Protein AF-A0A7S3TCC4-F1 (afdb_monomer)

Radius of gyration: 22.95 Å; Cα contacts (8 Å, |Δi|>4): 137; chains: 1; bounding box: 55×35×64 Å

Mean predicted aligned error: 9.22 Å

Sequence (196 aa):
YGISGAYWYAAGASIQVLLFGVLAIEIKRKAPTAHTVCEMVRARWGRQAHLTFLFFCLLANMIVTSMLLLGGAATVNALTGMDINVASFLIPWGVILYSAVGGLQAKFIADYVYVTVIFVILVICIYTVYVMESSTTEVYEGL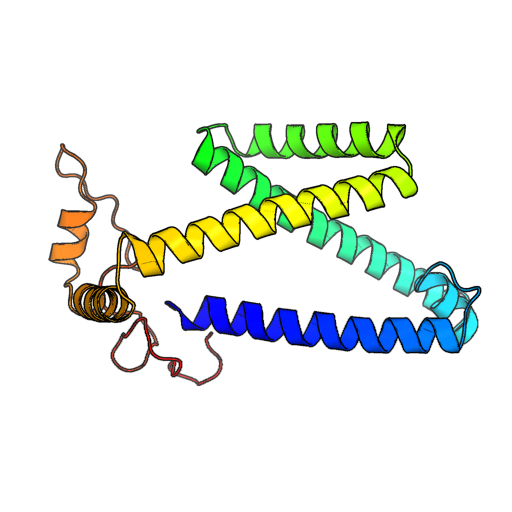QTVTSYTEAQCTRFFADQDGNSFYEPGQYACGAVPGNKEGSYVTMLSSGGAMF

pLDDT: mean 83.57, std 9.34, range [48.66, 95.44]

Foldseek 3Di:
DAPLVVVVVVVVVVVVVVVVVVVVVVCCVVPVPDDDPLVVQCVPPNDVSSVVVVVVVVVVVVVVVLVVLQVQLVVCCVVPVDDSVVSSVVVVVVVCVQCVPQPPVVVVVVVVVVVVVVVVVVVVVCCCDCPPPDPPVRVQVVQVVQQPADPVVQQVV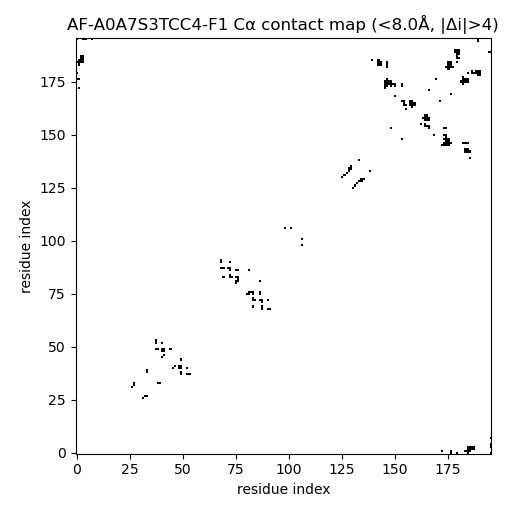QADPVSGHPDDPPPDSGYFCQQADSSGSPDNHGHPNPDD

Secondary structure (DSSP, 8-state):
-THHHHHHHHHHHHHHHHHHHHHHHHHHHH-TT--SHHHHHHHHHHHHHHHHHHHHHHHHHHHHHHHHHHHHHHHHHHHH---HHHHHHHHHHHHHHHHHHHHHHHHHHHHHHHHHHHHHHHHHHHHIIIIII--HHHHHHHHHHHHH--HHHHHHHTB-TTS-B---TTTSS-SPPTTBGGG-SS-S-BTTS---

InterPro domains:
  IPR001734 Sodium/solute symporter [PF00474] (1-149)
  IPR001734 Sodium/solute symporter [PS50283] (1-146)
  IPR031155 Urea active transporter [PTHR46154] (1-196)
  IPR038377 Sodium/glucose symporter superfamily [G3DSA:1.20.1730.10] (1-183)

Organism: NCBI:txid141414

Solvent-accessible surface area (backbone atoms only — not comparable to full-atom values): 10877 Å² total; per-residue (Å²): 103,56,54,35,29,62,48,52,53,51,52,52,51,50,53,53,53,53,54,48,51,55,50,52,54,54,47,46,74,76,42,70,86,59,88,46,74,52,54,52,41,29,77,73,63,34,68,71,54,21,54,54,51,44,52,52,51,52,51,50,53,51,52,53,50,51,54,51,41,54,53,51,13,51,51,46,23,75,75,70,70,49,57,48,71,61,40,50,57,50,54,56,54,56,52,51,53,56,50,70,76,42,48,72,70,44,47,56,53,50,54,52,50,53,53,50,54,51,52,53,52,50,54,50,53,52,45,44,49,50,72,73,76,31,49,72,65,52,54,53,51,50,45,53,52,38,29,70,39,48,71,78,54,41,36,60,73,40,33,46,100,87,67,56,52,76,60,50,94,83,79,54,98,57,25,55,41,89,54,30,56,93,16,35,38,81,42,81,53,26,65,83,78,76,62,96

Structure (mmCIF, N/CA/C/O backbone):
data_AF-A0A7S3TCC4-F1
#
_entry.id   AF-A0A7S3TCC4-F1
#
loop_
_atom_site.group_PDB
_atom_site.id
_atom_site.type_symbol
_atom_site.label_atom_id
_atom_site.label_alt_id
_atom_site.label_comp_id
_atom_site.label_asym_id
_atom_site.label_entity_id
_atom_site.label_seq_id
_atom_site.pdbx_PDB_ins_code
_atom_site.Cartn_x
_atom_site.Cartn_y
_atom_site.Cartn_z
_atom_site.occupancy
_atom_site.B_iso_or_equiv
_atom_site.auth_seq_id
_atom_site.auth_comp_id
_atom_site.auth_asym_id
_atom_site.auth_atom_id
_atom_site.pdbx_PDB_model_num
ATOM 1 N N . TYR A 1 1 ? 15.086 2.615 -6.640 1.00 63.50 1 TYR A N 1
ATOM 2 C CA . TYR A 1 1 ? 16.154 1.732 -6.124 1.00 63.50 1 TYR A CA 1
ATOM 3 C C . TYR A 1 1 ? 16.053 0.272 -6.593 1.00 63.50 1 TYR A C 1
ATOM 5 O O . TYR A 1 1 ? 16.642 -0.602 -5.972 1.00 63.50 1 TYR A O 1
ATOM 13 N N . GLY A 1 2 ? 15.401 -0.029 -7.726 1.00 72.31 2 GLY A N 1
ATOM 14 C CA . GLY A 1 2 ? 15.277 -1.415 -8.201 1.00 72.31 2 GLY A CA 1
ATOM 15 C C . GLY A 1 2 ? 14.398 -2.281 -7.295 1.00 72.31 2 GLY A C 1
ATOM 16 O O . GLY A 1 2 ? 13.393 -1.801 -6.770 1.00 72.31 2 GLY A O 1
ATOM 17 N N . ILE A 1 3 ? 14.776 -3.549 -7.116 1.00 76.56 3 ILE A N 1
ATOM 18 C CA . ILE A 1 3 ? 13.971 -4.553 -6.394 1.00 76.56 3 ILE A CA 1
ATOM 19 C C . ILE A 1 3 ? 13.938 -4.281 -4.879 1.00 76.56 3 ILE A C 1
ATOM 21 O O . ILE A 1 3 ? 12.955 -4.609 -4.211 1.00 76.56 3 ILE A O 1
ATOM 25 N N . SER A 1 4 ? 14.984 -3.655 -4.328 1.00 76.75 4 SER A N 1
ATOM 26 C CA . SER A 1 4 ? 15.113 -3.423 -2.884 1.00 76.75 4 SER A CA 1
ATOM 27 C C . SER A 1 4 ? 13.972 -2.572 -2.317 1.00 76.75 4 SER A C 1
ATOM 29 O O . SER A 1 4 ? 13.420 -2.934 -1.282 1.00 76.75 4 SER A O 1
ATOM 31 N N . GLY A 1 5 ? 13.565 -1.504 -3.007 1.00 77.88 5 GLY A N 1
ATOM 32 C CA . GLY A 1 5 ? 12.514 -0.600 -2.528 1.00 77.88 5 GLY A CA 1
ATOM 33 C C . GLY A 1 5 ? 11.152 -1.285 -2.403 1.00 77.88 5 GLY A C 1
ATOM 34 O O . GLY A 1 5 ? 10.505 -1.207 -1.358 1.00 77.88 5 GLY A O 1
ATOM 35 N N . ALA A 1 6 ? 10.745 -2.038 -3.431 1.00 81.69 6 ALA A N 1
ATOM 36 C CA . ALA A 1 6 ? 9.503 -2.813 -3.394 1.00 81.69 6 ALA A CA 1
ATOM 37 C C . ALA A 1 6 ? 9.544 -3.901 -2.307 1.00 81.69 6 ALA A C 1
ATOM 39 O O . ALA A 1 6 ? 8.566 -4.083 -1.579 1.00 81.69 6 ALA A O 1
ATOM 40 N N . TYR A 1 7 ? 10.685 -4.582 -2.154 1.00 83.12 7 TYR A N 1
ATOM 41 C CA . TYR A 1 7 ? 10.878 -5.597 -1.120 1.00 83.12 7 TYR A CA 1
ATOM 42 C C . TYR A 1 7 ? 10.776 -5.013 0.295 1.00 83.12 7 TYR A C 1
ATOM 44 O O . TYR A 1 7 ? 10.018 -5.530 1.113 1.00 83.12 7 TYR A O 1
ATOM 52 N N . TRP A 1 8 ? 11.496 -3.928 0.593 1.00 82.00 8 TRP A N 1
ATOM 53 C CA . TRP A 1 8 ? 11.489 -3.309 1.923 1.00 82.00 8 TRP A CA 1
ATOM 54 C C . TRP A 1 8 ? 10.136 -2.705 2.277 1.00 82.00 8 TRP A C 1
ATOM 56 O O . TRP A 1 8 ? 9.683 -2.852 3.415 1.00 82.00 8 TRP A O 1
ATOM 66 N N . TYR A 1 9 ? 9.456 -2.096 1.304 1.00 84.75 9 TYR A N 1
ATOM 67 C CA . TYR A 1 9 ? 8.088 -1.623 1.484 1.00 84.75 9 TYR A CA 1
ATOM 68 C C . TYR A 1 9 ? 7.138 -2.780 1.833 1.00 84.75 9 TYR A C 1
ATOM 70 O O . TYR A 1 9 ? 6.424 -2.717 2.838 1.00 84.75 9 TYR A O 1
ATOM 78 N N . ALA A 1 10 ? 7.178 -3.872 1.062 1.00 85.81 10 ALA A N 1
ATOM 79 C CA . ALA A 1 10 ? 6.339 -5.046 1.295 1.00 85.81 10 ALA A CA 1
ATOM 80 C C . ALA A 1 10 ? 6.661 -5.748 2.626 1.00 85.81 10 ALA A C 1
ATOM 82 O O . ALA A 1 10 ? 5.747 -6.123 3.365 1.00 85.81 10 ALA A O 1
ATOM 83 N N . ALA A 1 11 ? 7.943 -5.894 2.967 1.00 87.94 11 ALA A N 1
ATOM 84 C CA . ALA A 1 11 ? 8.387 -6.492 4.223 1.00 87.94 11 ALA A CA 1
ATOM 85 C C . ALA A 1 11 ? 7.935 -5.658 5.433 1.00 87.94 11 ALA A C 1
ATOM 87 O O . ALA A 1 11 ? 7.374 -6.205 6.387 1.00 87.94 11 ALA A O 1
ATOM 88 N N . GLY A 1 12 ? 8.107 -4.333 5.372 1.00 89.12 12 GLY A N 1
ATOM 89 C CA . GLY A 1 12 ? 7.655 -3.414 6.416 1.00 89.12 12 GLY A CA 1
ATOM 90 C C . GLY A 1 12 ? 6.140 -3.466 6.618 1.00 89.12 12 GLY A C 1
ATOM 91 O O . GLY A 1 12 ? 5.674 -3.628 7.749 1.00 89.12 12 GLY A O 1
ATOM 92 N N . ALA A 1 13 ? 5.373 -3.416 5.525 1.00 89.19 13 ALA A N 1
ATOM 93 C CA . ALA A 1 13 ? 3.916 -3.524 5.567 1.00 89.19 13 ALA A CA 1
ATOM 94 C C . ALA A 1 13 ? 3.453 -4.878 6.138 1.00 89.19 13 ALA A C 1
ATOM 96 O O . ALA A 1 13 ? 2.553 -4.924 6.978 1.00 89.19 13 ALA A O 1
ATOM 97 N N . SER A 1 14 ? 4.106 -5.981 5.756 1.00 90.50 14 SER A N 1
ATOM 98 C CA . SER A 1 14 ? 3.763 -7.330 6.233 1.00 90.50 14 SER A CA 1
ATOM 99 C C . SER A 1 14 ? 3.912 -7.459 7.750 1.00 90.50 14 SER A C 1
ATOM 101 O O . SER A 1 14 ? 3.017 -7.972 8.424 1.00 90.50 14 SER A O 1
ATOM 103 N N . ILE A 1 15 ? 5.009 -6.940 8.313 1.00 92.75 15 ILE A N 1
ATOM 104 C CA . ILE A 1 15 ? 5.241 -6.953 9.766 1.00 92.75 15 ILE A CA 1
ATOM 105 C C . ILE A 1 15 ? 4.176 -6.122 10.491 1.00 92.75 15 ILE A C 1
ATOM 107 O O . ILE A 1 15 ? 3.630 -6.568 11.503 1.00 92.75 15 ILE A O 1
ATOM 111 N N . GLN A 1 16 ? 3.848 -4.935 9.970 1.00 93.06 16 GLN A N 1
ATOM 112 C CA . GLN A 1 16 ? 2.822 -4.066 10.553 1.00 93.06 16 GLN A CA 1
ATOM 113 C C . GLN A 1 16 ? 1.447 -4.748 10.588 1.00 93.06 16 GLN A C 1
ATOM 115 O O . GLN A 1 16 ? 0.778 -4.712 11.623 1.00 93.06 16 GLN A O 1
ATOM 120 N N . VAL A 1 17 ? 1.048 -5.416 9.500 1.00 91.25 17 VAL A N 1
ATOM 121 C CA . VAL A 1 17 ? -0.233 -6.138 9.415 1.00 91.25 17 VAL A CA 1
ATOM 122 C C . VAL A 1 17 ? -0.277 -7.315 10.394 1.00 91.25 17 VAL A C 1
ATOM 124 O O . VAL A 1 17 ? -1.274 -7.484 11.100 1.00 91.25 17 VAL A O 1
ATOM 127 N N . LEU A 1 18 ? 0.805 -8.094 10.501 1.00 92.94 18 LEU A N 1
ATOM 128 C CA . LEU A 1 18 ? 0.888 -9.216 11.445 1.00 92.94 18 LEU A CA 1
ATOM 129 C C . LEU A 1 18 ? 0.778 -8.748 12.902 1.00 92.94 18 LEU A C 1
ATOM 131 O O . LEU A 1 18 ? -0.017 -9.294 13.672 1.00 92.94 18 LEU A O 1
ATOM 135 N N . LEU A 1 19 ? 1.531 -7.709 13.275 1.00 93.44 19 LEU A N 1
ATOM 136 C CA . LEU A 1 19 ? 1.479 -7.135 14.622 1.00 93.44 19 LEU A CA 1
ATOM 137 C C . LEU A 1 19 ? 0.095 -6.563 14.938 1.00 93.44 19 LEU A C 1
ATOM 139 O O . LEU A 1 19 ? -0.424 -6.781 16.035 1.00 93.44 19 LEU A O 1
ATOM 143 N N . PHE A 1 20 ? -0.526 -5.877 13.976 1.00 91.19 20 PHE A N 1
ATOM 144 C CA . PHE A 1 20 ? -1.883 -5.368 14.135 1.00 91.19 20 PHE A CA 1
ATOM 145 C C . PHE A 1 20 ? -2.892 -6.500 14.365 1.00 91.19 20 PHE A C 1
ATOM 147 O O . PHE A 1 20 ? -3.745 -6.379 15.244 1.00 91.19 20 PHE A O 1
ATOM 154 N N . GLY A 1 21 ? -2.759 -7.622 13.651 1.00 92.75 21 GLY A N 1
ATOM 155 C CA . GLY A 1 21 ? -3.597 -8.806 13.849 1.00 92.75 21 GLY A CA 1
ATOM 156 C C . GLY A 1 21 ? -3.511 -9.364 15.273 1.00 92.75 21 GLY A C 1
ATOM 157 O O . GLY A 1 21 ? -4.539 -9.570 15.920 1.00 92.75 21 GLY A O 1
ATOM 158 N N . VAL A 1 22 ? -2.295 -9.537 15.803 1.00 93.62 22 VAL A N 1
ATOM 159 C CA . VAL A 1 22 ? -2.086 -10.020 17.182 1.00 93.62 22 VAL A CA 1
ATOM 160 C C . VAL A 1 22 ? -2.680 -9.048 18.205 1.00 93.62 22 VAL A C 1
ATOM 162 O O . VAL A 1 22 ? -3.399 -9.465 19.117 1.00 93.62 22 VAL A O 1
ATOM 165 N N . LEU A 1 23 ? -2.437 -7.744 18.038 1.00 90.25 23 LEU A N 1
ATOM 166 C CA . LEU A 1 23 ? -2.992 -6.713 18.919 1.00 90.25 23 LEU A CA 1
ATOM 167 C C . LEU A 1 23 ? -4.524 -6.681 18.876 1.00 90.25 23 LEU A C 1
ATOM 169 O O . LEU A 1 23 ? -5.160 -6.566 19.924 1.00 90.25 23 LEU A O 1
ATOM 173 N N . ALA A 1 24 ? -5.128 -6.814 17.694 1.00 88.81 24 ALA A N 1
ATOM 174 C CA . ALA A 1 24 ? -6.579 -6.828 17.534 1.00 88.81 24 ALA A CA 1
ATOM 175 C C . ALA A 1 24 ? -7.225 -8.016 18.268 1.00 88.81 24 ALA A C 1
ATOM 177 O O . ALA A 1 24 ? -8.238 -7.836 18.953 1.00 88.81 24 ALA A O 1
ATOM 178 N N . ILE A 1 25 ? -6.615 -9.205 18.187 1.00 90.81 25 ILE A N 1
ATOM 179 C CA . ILE A 1 25 ? -7.067 -10.398 18.920 1.00 90.81 25 ILE A CA 1
ATOM 180 C C . ILE A 1 25 ? -6.986 -10.155 20.432 1.00 90.81 25 ILE A C 1
ATOM 182 O O . ILE A 1 25 ? -7.967 -10.375 21.145 1.00 90.81 25 ILE A O 1
ATOM 186 N N . GLU A 1 26 ? -5.857 -9.650 20.931 1.00 91.31 26 GLU A N 1
ATOM 187 C CA . GLU A 1 26 ? -5.676 -9.361 22.359 1.00 91.31 26 GLU A CA 1
ATOM 188 C C . GLU A 1 26 ? -6.658 -8.302 22.882 1.00 91.31 26 GLU A C 1
ATOM 190 O O . GLU A 1 26 ? -7.199 -8.439 23.985 1.00 91.31 26 GLU A O 1
ATOM 195 N N . ILE A 1 27 ? -6.958 -7.273 22.085 1.00 89.56 27 ILE A N 1
ATOM 196 C CA . ILE A 1 27 ? -7.968 -6.266 22.429 1.00 89.56 27 ILE A CA 1
ATOM 197 C C . ILE A 1 27 ? -9.349 -6.913 22.534 1.00 89.56 27 ILE A C 1
ATOM 199 O O . ILE A 1 27 ? -10.039 -6.695 23.529 1.00 89.56 27 ILE A O 1
ATOM 203 N N . LYS A 1 28 ? -9.749 -7.747 21.568 1.00 89.12 28 LYS A N 1
ATOM 204 C CA . LYS A 1 28 ? -11.057 -8.419 21.608 1.00 89.12 28 LYS A CA 1
ATOM 205 C C . LYS A 1 28 ? -11.178 -9.437 22.742 1.00 89.12 28 LYS A C 1
ATOM 207 O O . LYS A 1 28 ? -12.270 -9.587 23.285 1.00 89.12 28 LYS A O 1
ATOM 212 N N . ARG A 1 29 ? -10.076 -10.065 23.167 1.00 90.75 29 ARG A N 1
ATOM 213 C CA . ARG A 1 29 ? -10.047 -10.924 24.368 1.00 90.75 29 ARG A CA 1
ATOM 214 C C . ARG A 1 29 ? -10.285 -10.141 25.662 1.00 90.75 29 ARG A C 1
ATOM 216 O O . ARG A 1 29 ? -10.929 -10.663 26.566 1.00 90.75 29 ARG A O 1
ATOM 223 N N . LYS A 1 30 ? -9.766 -8.912 25.770 1.00 87.31 30 LYS A N 1
ATOM 224 C CA . LYS A 1 30 ? -9.852 -8.092 26.997 1.00 87.31 30 LYS A CA 1
ATOM 225 C C . LYS A 1 30 ? -11.071 -7.168 27.042 1.00 87.31 30 LYS A C 1
ATOM 227 O O . LYS A 1 30 ? -11.572 -6.883 28.123 1.00 87.31 30 LYS A O 1
ATOM 232 N N . ALA A 1 31 ? -11.536 -6.694 25.891 1.00 85.75 31 ALA A N 1
ATOM 233 C CA . ALA A 1 31 ? -12.648 -5.759 25.753 1.00 85.75 31 ALA A CA 1
ATOM 234 C C . ALA A 1 31 ? -13.563 -6.186 24.585 1.00 85.75 31 ALA A C 1
ATOM 236 O O . ALA A 1 31 ? -13.562 -5.553 23.524 1.00 85.75 31 ALA A O 1
ATOM 237 N N . PRO A 1 32 ? -14.353 -7.265 24.753 1.00 82.62 32 PRO A N 1
ATOM 238 C CA . PRO A 1 32 ? -15.165 -7.832 23.673 1.00 82.62 32 PRO A CA 1
ATOM 239 C C . PRO A 1 32 ? -16.267 -6.881 23.179 1.00 82.62 32 PRO A C 1
ATOM 241 O O . PRO A 1 32 ? -16.605 -6.896 21.995 1.00 82.62 32 PRO A O 1
ATOM 244 N N . THR A 1 33 ? -16.783 -6.020 24.061 1.00 83.69 33 THR A N 1
ATOM 245 C CA . THR A 1 33 ? -17.871 -5.070 23.779 1.00 83.69 33 THR A CA 1
ATOM 246 C C . THR A 1 33 ? -17.410 -3.759 23.142 1.00 83.69 33 THR A C 1
ATOM 248 O O . THR A 1 33 ? -18.249 -2.975 22.717 1.00 83.69 33 THR A O 1
ATOM 251 N N . ALA A 1 34 ? -16.102 -3.497 23.053 1.00 84.25 34 ALA A N 1
ATOM 252 C CA . ALA A 1 34 ? -15.606 -2.277 22.424 1.00 84.25 34 ALA A CA 1
ATOM 253 C C . ALA A 1 34 ? -15.746 -2.370 20.895 1.00 84.25 34 ALA A C 1
ATOM 255 O O . ALA A 1 34 ? -15.242 -3.315 20.264 1.00 84.25 34 ALA A O 1
ATOM 256 N N . HIS A 1 35 ? -16.407 -1.377 20.297 1.00 81.44 35 HIS A N 1
ATOM 257 C CA . HIS A 1 35 ? -16.680 -1.339 18.857 1.00 81.44 35 HIS A CA 1
ATOM 258 C C . HIS A 1 35 ? -15.711 -0.441 18.088 1.00 81.44 35 HIS A C 1
ATOM 260 O O . HIS A 1 35 ? -15.477 -0.671 16.903 1.00 81.44 35 HIS A O 1
ATOM 266 N N . THR A 1 36 ? -15.110 0.551 18.749 1.00 87.81 36 THR A N 1
ATOM 267 C CA . THR A 1 36 ? -14.133 1.452 18.122 1.00 87.81 36 THR A CA 1
ATOM 268 C C . THR A 1 36 ? -12.886 1.623 18.983 1.00 87.81 36 THR A C 1
ATOM 270 O O . THR A 1 36 ? -12.937 1.564 20.212 1.00 87.81 36 THR A O 1
ATOM 273 N N . VAL A 1 37 ? -11.749 1.906 18.341 1.00 86.06 37 VAL A N 1
ATOM 274 C CA . VAL A 1 37 ? -10.498 2.219 19.055 1.00 86.06 37 VAL A CA 1
ATOM 275 C C . VAL A 1 37 ? -10.673 3.467 19.931 1.00 86.06 37 VAL A C 1
ATOM 277 O O . VAL A 1 37 ? -10.180 3.514 21.055 1.00 86.06 37 VAL A O 1
ATOM 280 N N . CYS A 1 38 ? -11.444 4.455 19.469 1.00 85.88 38 CYS A N 1
ATOM 281 C CA . CYS A 1 38 ? -11.706 5.685 20.219 1.00 85.88 38 CYS A CA 1
ATOM 282 C C . CYS A 1 38 ? -12.523 5.437 21.500 1.00 85.88 38 CYS A C 1
ATOM 284 O O . CYS A 1 38 ? -12.284 6.095 22.514 1.00 85.88 38 CYS A O 1
ATOM 286 N N . GLU A 1 39 ? -13.463 4.490 21.485 1.00 86.50 39 GLU A N 1
ATOM 287 C CA . GLU A 1 39 ? -14.230 4.084 22.669 1.00 86.50 39 GLU A CA 1
ATOM 288 C C . GLU A 1 39 ? -13.327 3.451 23.735 1.00 86.50 39 GLU A C 1
ATOM 290 O O . GLU A 1 39 ? -13.400 3.817 24.910 1.00 86.50 39 GLU A O 1
ATOM 295 N N . MET A 1 40 ? -12.395 2.591 23.316 1.00 86.31 40 MET A N 1
ATOM 296 C CA . MET A 1 40 ? -11.382 2.017 24.205 1.00 86.31 40 MET A CA 1
ATOM 297 C C . MET A 1 40 ? -10.495 3.104 24.834 1.00 86.31 40 MET A C 1
ATOM 299 O O . MET A 1 40 ? -10.218 3.065 26.035 1.00 86.31 40 MET A O 1
ATOM 303 N N . VAL A 1 41 ? -10.088 4.111 24.052 1.00 88.19 41 VAL A N 1
ATOM 304 C CA . VAL A 1 41 ? -9.307 5.250 24.565 1.00 88.19 41 VAL A CA 1
ATOM 305 C C . VAL A 1 41 ? -10.107 6.038 25.604 1.00 88.19 41 VAL A C 1
ATOM 307 O O . VAL A 1 41 ? -9.574 6.387 26.658 1.00 88.19 41 VAL A O 1
ATOM 310 N N . ARG A 1 42 ? -11.401 6.272 25.357 1.00 88.00 42 ARG A N 1
ATOM 311 C CA . ARG A 1 42 ? -12.284 6.964 26.306 1.00 88.00 42 ARG A CA 1
ATOM 312 C C . ARG A 1 42 ? -12.420 6.208 27.623 1.00 88.00 42 ARG A C 1
ATOM 314 O O . ARG A 1 42 ? -12.379 6.843 28.674 1.00 88.00 42 ARG A O 1
ATOM 321 N N . ALA A 1 43 ? -12.571 4.885 27.567 1.00 88.00 43 ALA A N 1
ATOM 322 C CA . ALA A 1 43 ? -12.701 4.046 28.756 1.00 88.00 43 ALA A CA 1
ATOM 323 C C . ALA A 1 43 ? -11.437 4.070 29.634 1.00 88.00 43 ALA A C 1
ATOM 325 O O . ALA A 1 43 ? -11.538 3.960 30.852 1.00 88.00 43 ALA A O 1
ATOM 326 N N . ARG A 1 44 ? -10.254 4.250 29.031 1.00 89.06 44 ARG A N 1
ATOM 327 C CA . ARG A 1 44 ? -8.968 4.219 29.743 1.00 89.06 44 ARG A CA 1
ATOM 328 C C . ARG A 1 44 ? -8.427 5.592 30.160 1.00 89.06 44 ARG A C 1
ATOM 330 O O . ARG A 1 44 ? -7.866 5.698 31.244 1.00 89.06 44 ARG A O 1
ATOM 337 N N . TRP A 1 45 ? -8.566 6.621 29.321 1.00 90.00 45 TRP A N 1
ATOM 338 C CA . TRP A 1 45 ? -7.963 7.952 29.533 1.00 90.00 45 TRP A CA 1
ATOM 339 C C . TRP A 1 45 ? -8.983 9.099 29.645 1.00 90.00 45 TRP A C 1
ATOM 341 O O . TRP A 1 45 ? -8.604 10.256 29.824 1.00 90.00 45 TRP A O 1
ATOM 351 N N . GLY A 1 46 ? -10.282 8.809 29.559 1.00 91.44 46 GLY A N 1
ATOM 352 C CA . GLY A 1 46 ? -11.342 9.801 29.737 1.00 91.44 46 GLY A CA 1
ATOM 353 C C . GLY A 1 46 ? -11.615 10.678 28.507 1.00 91.44 46 GLY A C 1
ATOM 354 O O . GLY A 1 46 ? -11.190 10.399 27.385 1.00 91.44 46 GLY A O 1
ATOM 355 N N . ARG A 1 47 ? -12.400 11.749 28.707 1.00 89.50 47 ARG A N 1
ATOM 356 C CA . ARG A 1 47 ? -12.988 12.557 27.619 1.00 89.50 47 ARG A CA 1
ATOM 357 C C . ARG A 1 47 ? -11.955 13.372 26.835 1.00 89.50 47 ARG A C 1
ATOM 359 O O . ARG A 1 47 ? -12.053 13.434 25.613 1.00 89.50 47 ARG A O 1
ATOM 366 N N . GLN A 1 48 ? -10.978 13.985 27.506 1.00 90.56 48 GLN A N 1
ATOM 367 C CA . GLN A 1 48 ? -10.036 14.870 26.814 1.00 90.56 48 GLN A CA 1
ATOM 368 C C . GLN A 1 48 ? -9.098 14.113 25.875 1.00 90.56 48 GLN A C 1
ATOM 370 O O . GLN A 1 48 ? -8.927 14.532 24.734 1.00 90.56 48 GLN A O 1
ATOM 375 N N . ALA A 1 49 ? -8.580 12.963 26.310 1.00 89.94 49 ALA A N 1
ATOM 376 C CA . ALA A 1 49 ? -7.791 12.084 25.453 1.00 89.94 49 ALA A CA 1
ATOM 377 C C . ALA A 1 49 ? -8.627 11.486 24.310 1.00 89.94 49 ALA A C 1
ATOM 379 O O . ALA A 1 49 ? -8.135 11.333 23.198 1.00 89.94 49 ALA A O 1
ATOM 380 N N . HIS A 1 50 ? -9.907 11.182 24.552 1.00 91.81 50 HIS A N 1
ATOM 381 C CA . HIS A 1 50 ? -10.800 10.696 23.502 1.00 91.81 50 HIS A CA 1
ATOM 382 C C . HIS A 1 50 ? -10.975 11.712 22.367 1.00 91.81 50 HIS A C 1
ATOM 384 O O . HIS A 1 50 ? -10.903 11.329 21.204 1.00 91.81 50 HIS A O 1
ATOM 390 N N . LEU A 1 51 ? -11.175 12.995 22.687 1.00 92.50 51 LEU A N 1
ATOM 391 C CA . LEU A 1 51 ? -11.400 14.024 21.670 1.00 92.50 51 LEU A CA 1
ATOM 392 C C . LEU A 1 51 ? -10.156 14.250 20.797 1.00 92.50 51 LEU A C 1
ATOM 394 O O . LEU A 1 51 ? -10.277 14.353 19.577 1.00 92.50 51 LEU A O 1
ATOM 398 N N . THR A 1 52 ? -8.965 14.282 21.402 1.00 94.00 52 THR A N 1
ATOM 399 C CA . THR A 1 52 ? -7.712 14.447 20.652 1.00 94.00 52 THR A CA 1
ATOM 400 C C . THR A 1 52 ? -7.425 13.232 19.772 1.00 94.00 52 THR A C 1
ATOM 402 O O . THR A 1 52 ? -7.146 13.398 18.586 1.00 94.00 52 THR A O 1
ATOM 405 N N . PHE A 1 53 ? -7.567 12.010 20.298 1.00 92.06 53 PHE A N 1
ATOM 406 C CA . PHE A 1 53 ? -7.391 10.788 19.503 1.00 92.06 53 PHE A CA 1
ATOM 407 C C . PHE A 1 53 ? -8.415 10.662 18.377 1.00 92.06 53 PHE A C 1
ATOM 409 O O . PHE A 1 53 ? -8.051 10.237 17.284 1.00 92.06 53 PHE A O 1
ATOM 416 N N . LEU A 1 54 ? -9.670 11.052 18.613 1.00 93.50 54 LEU A N 1
ATOM 417 C CA . LEU A 1 54 ? -10.702 11.066 17.580 1.00 93.50 54 LEU A CA 1
ATOM 418 C C . LEU A 1 54 ? -10.311 12.004 16.432 1.00 93.50 54 LEU A C 1
ATOM 420 O O . LEU A 1 54 ? -10.385 11.605 15.272 1.00 93.50 54 LEU A O 1
ATOM 424 N N . PHE A 1 55 ? -9.844 13.215 16.750 1.00 94.62 55 PHE A N 1
ATOM 425 C CA . PHE A 1 55 ? -9.382 14.175 15.749 1.00 94.62 55 PHE A CA 1
ATOM 426 C C . PHE A 1 55 ? -8.204 13.630 14.931 1.00 94.62 55 PHE A C 1
ATOM 428 O O . PHE A 1 55 ? -8.265 13.626 13.702 1.00 94.62 55 PHE A O 1
ATOM 435 N N . PHE A 1 56 ? -7.170 13.093 15.587 1.00 93.69 56 PHE A N 1
ATOM 436 C CA . PHE A 1 56 ? -6.024 12.509 14.884 1.00 93.69 56 PHE A CA 1
ATOM 437 C C . PHE A 1 56 ? -6.403 11.282 14.046 1.00 93.69 56 PHE A C 1
ATOM 439 O O . PHE A 1 56 ? -5.929 11.154 12.920 1.00 93.69 56 PHE A O 1
ATOM 446 N N . CYS A 1 57 ? -7.283 10.407 14.543 1.00 92.38 57 CYS A N 1
ATOM 447 C CA . CYS A 1 57 ? -7.786 9.269 13.769 1.00 92.38 57 CYS A CA 1
ATOM 448 C C . CYS A 1 57 ? -8.552 9.723 12.525 1.00 92.38 57 CYS A C 1
ATOM 450 O O . CYS A 1 57 ? -8.363 9.151 11.453 1.00 92.38 57 CYS A O 1
ATOM 452 N N . LEU A 1 58 ? -9.409 10.737 12.640 1.00 94.06 58 LEU A N 1
ATOM 453 C CA . LEU A 1 58 ? -10.142 11.266 11.490 1.00 94.06 58 LEU A CA 1
ATOM 454 C C . LEU A 1 58 ? -9.195 11.892 10.465 1.00 94.06 58 LEU A C 1
ATOM 456 O O . LEU A 1 58 ? -9.305 11.584 9.280 1.00 94.06 58 LEU A O 1
ATOM 460 N N . LEU A 1 59 ? -8.229 12.699 10.911 1.00 95.44 59 LEU A N 1
ATOM 461 C CA . LEU A 1 59 ? -7.220 13.275 10.021 1.00 95.44 59 LEU A CA 1
ATOM 462 C C . LEU A 1 59 ? -6.390 12.201 9.315 1.00 95.44 59 LEU A C 1
ATOM 464 O O . LEU A 1 59 ? -6.208 12.283 8.104 1.00 95.44 59 LEU A O 1
ATOM 468 N N . ALA A 1 60 ? -5.927 11.178 10.036 1.00 94.00 60 ALA A N 1
ATOM 469 C CA . ALA A 1 60 ? -5.156 10.088 9.448 1.00 94.00 60 ALA A CA 1
ATOM 470 C C . ALA A 1 60 ? -5.962 9.345 8.373 1.00 94.00 60 ALA A C 1
ATOM 472 O O . ALA A 1 60 ? -5.457 9.126 7.274 1.00 94.00 60 ALA A O 1
ATOM 473 N N . ASN A 1 61 ? -7.233 9.028 8.649 1.00 92.81 61 ASN A N 1
ATOM 474 C CA . ASN A 1 61 ? -8.104 8.392 7.661 1.00 92.81 61 ASN A CA 1
ATOM 475 C C . ASN A 1 61 ? -8.346 9.294 6.440 1.00 92.81 61 ASN A C 1
ATOM 477 O O . ASN A 1 61 ? -8.346 8.789 5.319 1.00 92.81 61 ASN A O 1
ATOM 481 N N . MET A 1 62 ? -8.490 10.613 6.619 1.00 93.75 62 MET A N 1
ATOM 482 C CA . MET A 1 62 ? -8.599 11.539 5.485 1.00 93.75 62 MET A CA 1
ATOM 483 C C . MET A 1 62 ? -7.317 11.578 4.648 1.00 93.75 62 MET A C 1
ATOM 485 O O . MET A 1 62 ? -7.396 11.486 3.428 1.00 93.75 62 MET A O 1
ATOM 489 N N . ILE A 1 63 ? -6.142 11.654 5.278 1.00 95.25 63 ILE A N 1
ATOM 490 C CA . ILE A 1 63 ? -4.853 11.691 4.568 1.00 95.25 63 ILE A CA 1
ATOM 491 C C . ILE A 1 63 ? -4.629 10.398 3.774 1.00 95.25 63 ILE A C 1
ATOM 493 O O . ILE A 1 63 ? -4.299 10.456 2.590 1.00 95.25 63 ILE A O 1
ATOM 497 N N . VAL A 1 64 ? -4.849 9.236 4.398 1.00 93.75 64 VAL A N 1
ATOM 498 C CA . VAL A 1 64 ? -4.696 7.931 3.732 1.00 93.75 64 VAL A CA 1
ATOM 499 C C . VAL A 1 64 ? -5.678 7.797 2.569 1.00 93.75 64 VAL A C 1
ATOM 501 O O . VAL A 1 64 ? -5.283 7.374 1.485 1.00 93.75 64 VAL A O 1
ATOM 504 N N . THR A 1 65 ? -6.932 8.218 2.752 1.00 91.94 65 THR A N 1
ATOM 505 C CA . THR A 1 65 ? -7.931 8.196 1.672 1.00 91.94 65 THR A CA 1
ATOM 506 C C . THR A 1 65 ? -7.505 9.088 0.506 1.00 91.94 65 THR A C 1
ATOM 508 O O . THR A 1 65 ? -7.573 8.654 -0.641 1.00 91.94 65 THR A O 1
ATOM 511 N N . SER A 1 66 ? -7.002 10.296 0.772 1.00 92.56 66 SER A N 1
ATOM 512 C CA . SER A 1 66 ? -6.501 11.202 -0.269 1.00 92.56 66 SER A CA 1
ATOM 513 C C . SER A 1 66 ? -5.322 10.612 -1.047 1.00 92.56 66 SER A C 1
ATOM 515 O O . SER A 1 66 ? -5.294 10.705 -2.273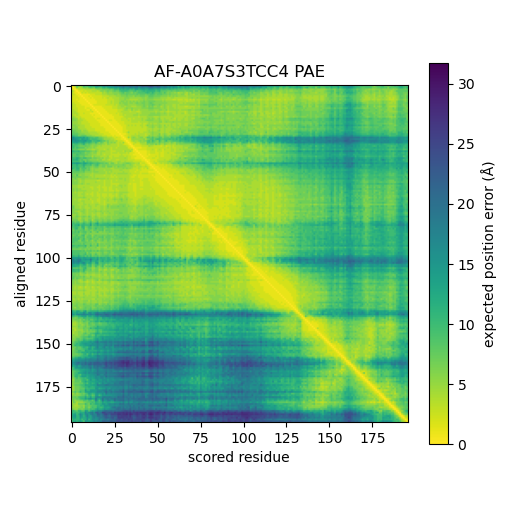 1.00 92.56 66 SER A O 1
ATOM 517 N N . MET A 1 67 ? -4.369 9.968 -0.362 1.00 93.31 67 MET A N 1
ATOM 518 C CA . MET A 1 67 ? -3.231 9.311 -1.018 1.00 93.31 67 MET A CA 1
ATOM 519 C C . MET A 1 67 ? -3.685 8.152 -1.916 1.00 93.31 67 MET A C 1
ATOM 521 O O . MET A 1 67 ? -3.207 8.024 -3.043 1.00 93.31 67 MET A O 1
ATOM 525 N N . LEU A 1 68 ? -4.628 7.331 -1.443 1.00 91.81 68 LEU A N 1
ATOM 526 C CA . LEU A 1 68 ? -5.181 6.220 -2.222 1.00 91.81 68 LEU A CA 1
ATOM 527 C C . LEU A 1 68 ? -5.987 6.709 -3.430 1.00 91.81 68 LEU A C 1
ATOM 529 O O . LEU A 1 68 ? -5.882 6.121 -4.504 1.00 91.81 68 LEU A O 1
ATOM 533 N N . LEU A 1 69 ? -6.754 7.794 -3.280 1.00 92.56 69 LEU A N 1
ATOM 534 C CA . LEU A 1 69 ? -7.502 8.403 -4.382 1.00 92.56 69 LEU A CA 1
ATOM 535 C C . LEU A 1 69 ? -6.575 8.933 -5.472 1.00 92.56 69 LEU A C 1
ATOM 537 O O . LEU A 1 69 ? -6.810 8.656 -6.645 1.00 92.56 69 LEU A O 1
ATOM 541 N N . LEU A 1 70 ? -5.511 9.645 -5.096 1.00 91.31 70 LEU A N 1
ATOM 542 C CA . LEU A 1 70 ? -4.544 10.164 -6.061 1.00 91.31 70 LEU A CA 1
ATOM 543 C C . LEU A 1 70 ? -3.811 9.024 -6.783 1.00 91.31 70 LEU A C 1
ATOM 545 O O . LEU A 1 70 ? -3.664 9.062 -8.003 1.00 91.31 70 LEU A O 1
ATOM 549 N N . GLY A 1 71 ? -3.421 7.978 -6.045 1.00 90.31 71 GLY A N 1
ATOM 550 C CA . GLY A 1 71 ? -2.839 6.767 -6.626 1.00 90.31 71 GLY A CA 1
ATOM 551 C C . GLY A 1 71 ? -3.794 6.064 -7.595 1.00 90.31 71 GLY A C 1
ATOM 552 O O . GLY A 1 71 ? -3.388 5.696 -8.694 1.00 90.31 71 GLY A O 1
ATOM 553 N N . GLY A 1 72 ? -5.073 5.933 -7.233 1.00 89.38 72 GLY A N 1
ATOM 554 C CA . GLY A 1 72 ? -6.103 5.344 -8.093 1.00 89.38 72 GLY A CA 1
ATOM 555 C C . GLY A 1 72 ? -6.414 6.182 -9.336 1.00 89.38 72 GLY A C 1
ATOM 556 O O . GLY A 1 72 ? -6.613 5.642 -10.419 1.00 89.38 72 GLY A O 1
ATOM 557 N N . ALA A 1 73 ? -6.416 7.509 -9.224 1.00 91.44 73 ALA A N 1
ATOM 558 C CA . ALA A 1 73 ? -6.605 8.384 -10.376 1.00 91.44 73 ALA A CA 1
ATOM 559 C C . ALA A 1 73 ? -5.416 8.310 -11.349 1.00 91.44 73 ALA A C 1
ATOM 561 O O . ALA A 1 73 ? -5.622 8.279 -12.562 1.00 91.44 73 ALA A O 1
ATOM 562 N N . ALA A 1 74 ? -4.187 8.212 -10.831 1.00 90.44 74 ALA A N 1
ATOM 563 C CA . ALA A 1 74 ? -2.991 8.027 -11.648 1.00 90.44 74 ALA A CA 1
ATOM 564 C C . ALA A 1 74 ? -3.005 6.686 -12.405 1.00 90.44 74 ALA A C 1
ATOM 566 O O . ALA A 1 74 ? -2.656 6.647 -13.584 1.00 90.44 74 ALA A O 1
ATOM 567 N N . THR A 1 75 ? -3.463 5.594 -11.781 1.00 89.44 75 THR A N 1
ATOM 568 C CA . THR A 1 75 ? -3.581 4.302 -12.479 1.00 89.44 75 THR A CA 1
ATOM 569 C C . THR A 1 75 ? -4.674 4.318 -13.547 1.00 89.44 75 THR A C 1
ATOM 571 O O . THR A 1 75 ? -4.468 3.780 -14.633 1.00 89.44 75 THR A O 1
ATOM 574 N N . VAL A 1 76 ? -5.810 4.980 -13.299 1.00 90.75 76 VAL A N 1
ATOM 575 C CA . VAL A 1 76 ? -6.864 5.161 -14.316 1.00 90.75 76 VAL A CA 1
ATOM 576 C C . VAL A 1 76 ? -6.361 5.999 -15.492 1.00 90.75 76 VAL A C 1
ATOM 578 O O . VAL A 1 76 ? -6.628 5.643 -16.642 1.00 90.75 76 VAL A O 1
ATOM 581 N N . ASN A 1 77 ? -5.602 7.066 -15.230 1.00 92.12 77 ASN A N 1
ATOM 582 C CA . ASN A 1 77 ? -4.962 7.861 -16.276 1.00 92.12 77 ASN A CA 1
ATOM 583 C C . ASN A 1 77 ? -3.998 7.008 -17.115 1.00 92.12 77 ASN A C 1
ATOM 585 O O . ASN A 1 77 ? -4.095 7.029 -18.338 1.00 92.12 77 ASN A O 1
ATOM 589 N N . ALA A 1 78 ? -3.161 6.184 -16.481 1.00 87.94 78 ALA A N 1
ATOM 590 C CA . ALA A 1 78 ? -2.237 5.297 -17.189 1.00 87.94 78 ALA A CA 1
ATOM 591 C C . ALA A 1 78 ? -2.948 4.235 -18.054 1.00 87.94 78 ALA A C 1
ATOM 593 O O . ALA A 1 78 ? -2.455 3.885 -19.122 1.00 87.94 78 ALA A O 1
ATOM 594 N N . LEU A 1 79 ? -4.107 3.725 -17.616 1.00 88.75 79 LEU A N 1
ATOM 595 C CA . LEU A 1 79 ? -4.850 2.676 -18.332 1.00 88.75 79 LEU A CA 1
ATOM 596 C C . LEU A 1 79 ? -5.775 3.205 -19.435 1.00 88.75 79 LEU A C 1
ATOM 598 O O . LEU A 1 79 ? -6.015 2.508 -20.418 1.00 88.75 79 LEU A O 1
ATOM 602 N N . THR A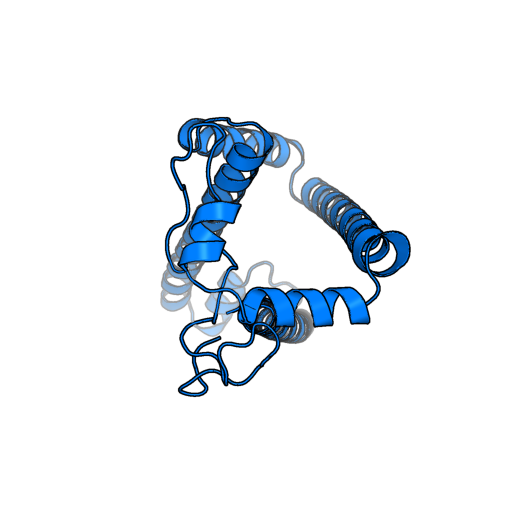 1 80 ? -6.351 4.394 -19.254 1.00 90.38 80 THR A N 1
ATOM 603 C CA . THR A 1 80 ? -7.428 4.910 -20.123 1.00 90.38 80 THR A CA 1
ATOM 604 C C . THR A 1 80 ? -7.104 6.241 -20.794 1.00 90.38 80 THR A C 1
ATOM 606 O O . THR A 1 80 ? -7.838 6.662 -21.685 1.00 90.38 80 THR A O 1
ATOM 609 N N . GLY A 1 81 ? -6.048 6.933 -20.361 1.00 88.06 81 GLY A N 1
ATOM 610 C CA . GLY A 1 81 ? -5.732 8.297 -20.786 1.00 88.06 81 GLY A CA 1
ATOM 611 C C . GLY A 1 81 ? -6.660 9.377 -20.210 1.00 88.06 81 GLY A C 1
ATOM 612 O O . GLY A 1 81 ? -6.550 10.537 -20.597 1.00 88.06 81 GLY A O 1
ATOM 613 N N . MET A 1 82 ? -7.583 9.034 -19.300 1.00 89.88 82 MET A N 1
ATOM 614 C CA . MET A 1 82 ? -8.499 9.998 -18.673 1.00 89.88 82 MET A CA 1
ATOM 615 C C . MET A 1 82 ? -7.750 10.989 -17.775 1.00 89.88 82 MET A C 1
ATOM 617 O O . MET A 1 82 ? -6.862 10.594 -17.027 1.00 89.88 82 MET A O 1
ATOM 621 N N . ASP A 1 83 ? -8.143 12.265 -17.794 1.00 92.06 83 ASP A N 1
ATOM 622 C CA . ASP A 1 83 ? -7.557 13.292 -16.926 1.00 92.06 83 ASP A CA 1
ATOM 623 C C . ASP A 1 83 ? -7.667 12.940 -15.429 1.00 92.06 83 ASP A C 1
ATOM 625 O O . ASP A 1 83 ? -8.717 12.503 -14.942 1.00 92.06 83 ASP A O 1
ATOM 629 N N . ILE A 1 84 ? -6.580 13.178 -14.689 1.00 90.25 84 ILE A N 1
ATOM 630 C CA . ILE A 1 84 ? -6.458 12.822 -13.269 1.00 90.25 84 ILE A CA 1
ATOM 631 C C . ILE A 1 84 ? -7.484 13.578 -12.416 1.00 90.25 84 ILE A C 1
ATOM 633 O O . ILE A 1 84 ? -8.007 13.006 -11.457 1.00 90.25 84 ILE A O 1
ATOM 637 N N . ASN A 1 85 ? -7.824 14.829 -12.750 1.00 90.75 85 ASN A N 1
ATOM 638 C CA . ASN A 1 85 ? -8.779 15.615 -11.960 1.00 90.75 85 ASN A CA 1
ATOM 639 C C . ASN A 1 85 ? -10.192 15.041 -12.082 1.00 90.75 85 ASN A C 1
ATOM 641 O O . ASN A 1 85 ? -10.913 14.919 -11.090 1.00 90.75 85 ASN A O 1
ATOM 645 N N . VAL A 1 86 ? -10.568 14.641 -13.299 1.00 89.75 86 VAL A N 1
ATOM 646 C CA . VAL A 1 86 ? -11.872 14.032 -13.587 1.00 89.75 86 VAL A CA 1
ATOM 647 C C . VAL A 1 86 ? -11.977 12.661 -12.918 1.00 89.75 86 VAL A C 1
ATOM 649 O O . VAL A 1 86 ? -12.959 12.390 -12.221 1.00 89.75 86 VAL A O 1
ATOM 652 N N . ALA A 1 87 ? -10.937 11.831 -13.038 1.00 89.94 87 ALA A N 1
ATOM 653 C CA . ALA A 1 87 ? -10.878 10.527 -12.379 1.00 89.94 87 ALA A CA 1
ATOM 654 C C . ALA A 1 87 ? -10.954 10.650 -10.845 1.00 89.94 87 ALA A C 1
ATOM 656 O O . ALA A 1 87 ? -11.745 9.953 -10.204 1.00 89.94 87 ALA A O 1
ATOM 657 N N . SER A 1 88 ? -10.206 11.592 -10.258 1.00 89.81 88 SER A N 1
ATOM 658 C CA . SER A 1 88 ? -10.190 11.839 -8.807 1.00 89.81 88 SER A CA 1
ATOM 659 C C . SER A 1 88 ? -11.555 12.253 -8.257 1.00 89.81 88 SER A C 1
ATOM 661 O O . SER A 1 88 ? -11.848 11.974 -7.097 1.00 89.81 88 SER A O 1
ATOM 663 N N . PHE A 1 89 ? -12.401 12.900 -9.065 1.00 90.06 89 PHE A N 1
ATOM 664 C CA . PHE A 1 89 ? -13.757 13.272 -8.661 1.00 90.06 89 PHE A CA 1
ATOM 665 C C . PHE A 1 89 ? -14.756 12.120 -8.828 1.00 90.06 89 PHE A C 1
ATOM 667 O O . PHE A 1 89 ? -15.608 11.917 -7.966 1.00 90.06 89 PHE A O 1
ATOM 674 N N . LEU A 1 90 ? -14.647 11.338 -9.906 1.00 89.00 90 LEU A N 1
ATOM 675 C CA . LEU A 1 90 ? -15.569 10.234 -10.212 1.00 89.00 90 LEU A CA 1
ATOM 676 C C . LEU A 1 90 ? -15.416 9.032 -9.270 1.00 89.00 90 LEU A C 1
ATOM 678 O O . LEU A 1 90 ? -16.424 8.445 -8.868 1.00 89.00 90 LEU A O 1
ATOM 682 N N . ILE A 1 91 ? -14.182 8.675 -8.895 1.00 90.50 91 ILE A N 1
ATOM 683 C CA . ILE A 1 91 ? -13.908 7.502 -8.046 1.00 90.50 91 ILE A CA 1
ATOM 684 C C . ILE A 1 91 ? -14.651 7.591 -6.690 1.00 90.50 91 ILE A C 1
ATOM 686 O O . ILE A 1 91 ? -15.384 6.652 -6.362 1.00 90.50 91 ILE A O 1
ATOM 690 N N . PRO A 1 92 ? -14.564 8.695 -5.914 1.00 89.19 92 PRO A N 1
ATOM 691 C CA . PRO A 1 92 ? -15.301 8.843 -4.659 1.00 89.19 92 PRO A CA 1
ATOM 692 C C . PRO A 1 92 ? -16.817 8.713 -4.805 1.00 89.19 92 PRO A C 1
ATOM 694 O O . PRO A 1 92 ? -17.456 8.113 -3.944 1.00 89.19 92 PRO A O 1
ATOM 697 N N . TRP A 1 93 ? -17.403 9.243 -5.884 1.00 89.38 93 TRP A N 1
ATOM 698 C CA . TRP A 1 93 ? -18.848 9.150 -6.115 1.00 89.38 93 TRP A CA 1
ATOM 699 C C . TRP A 1 93 ? -19.313 7.703 -6.261 1.00 89.38 93 TRP A C 1
ATOM 701 O O . TRP A 1 93 ? -20.308 7.316 -5.641 1.00 89.38 93 TRP A O 1
ATOM 711 N N . GLY A 1 94 ? -18.562 6.891 -7.011 1.00 86.06 94 GLY A N 1
ATOM 712 C CA . GLY A 1 94 ? -18.814 5.454 -7.106 1.00 86.06 94 GLY A CA 1
ATOM 713 C C . GLY A 1 94 ? -18.747 4.779 -5.734 1.00 86.06 94 GLY A C 1
ATOM 714 O O . GLY A 1 94 ? -19.639 4.004 -5.380 1.00 86.06 94 GLY A O 1
ATOM 715 N N . VAL A 1 95 ? -17.740 5.142 -4.929 1.00 87.56 95 VAL A N 1
ATOM 716 C CA . VAL A 1 95 ? -17.536 4.580 -3.587 1.00 87.56 95 VAL A CA 1
ATOM 717 C C . VAL A 1 95 ? -18.663 4.921 -2.615 1.00 87.56 95 VAL A C 1
ATOM 719 O O . VAL A 1 95 ? -19.153 4.049 -1.889 1.00 87.56 95 VAL A O 1
ATOM 722 N N . ILE A 1 96 ? -19.099 6.179 -2.614 1.00 88.69 96 ILE A N 1
ATOM 723 C CA . ILE A 1 96 ? -20.186 6.666 -1.760 1.00 88.69 96 ILE A CA 1
ATOM 724 C C . ILE A 1 96 ? -21.489 5.944 -2.100 1.00 88.69 96 ILE A C 1
ATOM 726 O O . ILE A 1 96 ? -22.184 5.495 -1.188 1.00 88.69 96 ILE A O 1
ATOM 730 N N . LEU A 1 97 ? -21.801 5.783 -3.389 1.00 87.56 97 LEU A N 1
ATOM 731 C CA . LEU A 1 97 ? -23.051 5.164 -3.822 1.00 87.56 97 LEU A CA 1
ATOM 732 C C . LEU A 1 97 ? -23.143 3.696 -3.386 1.00 87.56 97 LEU A C 1
ATOM 734 O O . LEU A 1 97 ? -24.135 3.311 -2.761 1.00 87.56 97 LEU A O 1
ATOM 738 N N . TYR A 1 98 ? -22.107 2.884 -3.640 1.00 84.00 98 TYR A N 1
ATOM 739 C CA . TYR A 1 98 ? -22.146 1.475 -3.223 1.00 84.00 98 TYR A CA 1
ATOM 740 C C . TYR A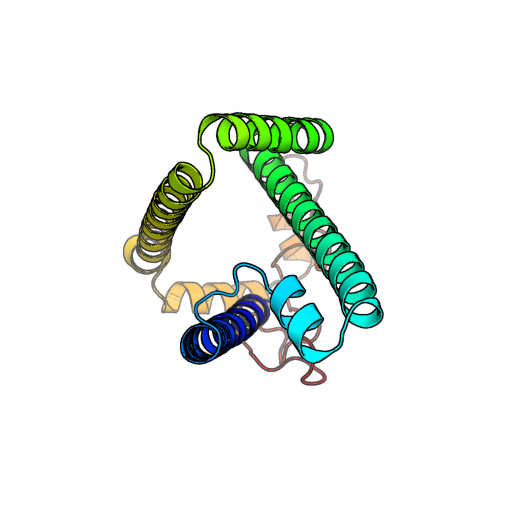 1 98 ? -22.098 1.334 -1.694 1.00 84.00 98 TYR A C 1
ATOM 742 O O . TYR A 1 98 ? -22.734 0.441 -1.126 1.00 84.00 98 TYR A O 1
ATOM 750 N N . SER A 1 99 ? -21.390 2.238 -1.007 1.00 84.75 99 SER A N 1
ATOM 751 C CA . SER A 1 99 ? -21.307 2.242 0.456 1.00 84.75 99 SER A CA 1
ATOM 752 C C . SER A 1 99 ? -22.629 2.616 1.124 1.00 84.75 99 SER A C 1
ATOM 754 O O . SER A 1 99 ? -22.938 2.070 2.187 1.00 84.75 99 SER A O 1
ATOM 756 N N . ALA A 1 100 ? -23.390 3.541 0.533 1.00 85.62 100 ALA A N 1
ATOM 757 C CA . ALA A 1 100 ? -24.666 4.008 1.065 1.00 85.62 100 ALA A CA 1
ATOM 758 C C . ALA A 1 100 ? -25.758 2.932 0.975 1.00 85.62 100 ALA A C 1
ATOM 760 O O . ALA A 1 100 ? -26.545 2.787 1.906 1.00 85.62 100 ALA A O 1
ATOM 761 N N . VAL A 1 101 ? -25.781 2.155 -0.112 1.00 84.38 101 VAL A N 1
ATOM 762 C CA . VAL A 1 101 ? -26.805 1.119 -0.338 1.00 84.38 101 VAL A CA 1
ATOM 763 C C . VAL A 1 101 ? -26.509 -0.166 0.446 1.00 84.38 101 VAL A C 1
ATOM 765 O O . VAL A 1 101 ? -27.428 -0.814 0.938 1.00 84.38 101 VAL A O 1
ATOM 768 N N . GLY A 1 102 ? -25.236 -0.548 0.580 1.00 76.81 102 GLY A N 1
ATOM 769 C CA . GLY A 1 102 ? -24.861 -1.869 1.094 1.00 76.81 102 GLY A CA 1
ATOM 770 C C . GLY A 1 102 ? -24.662 -1.993 2.615 1.00 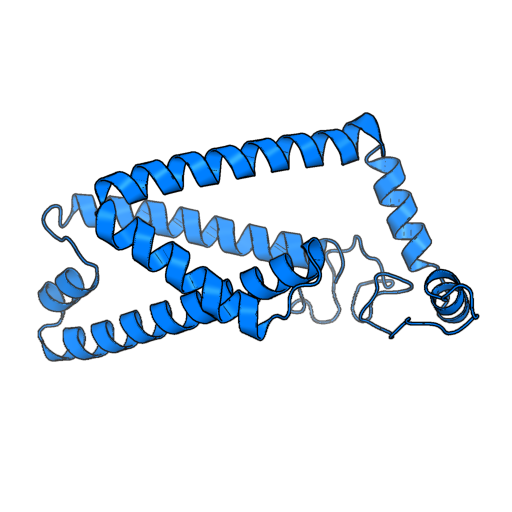76.81 102 GLY A C 1
ATOM 771 O O . GLY A 1 102 ? -24.691 -3.099 3.160 1.00 76.81 102 GLY A O 1
ATOM 772 N N . GLY A 1 103 ? -24.430 -0.891 3.331 1.00 83.12 103 GLY A N 1
ATOM 773 C CA . GLY A 1 103 ? -24.091 -0.947 4.760 1.00 83.12 103 GLY A CA 1
ATOM 774 C C . GLY A 1 103 ? -22.764 -1.679 5.050 1.00 83.12 103 GLY A C 1
ATOM 775 O O . GLY A 1 103 ? -21.910 -1.830 4.179 1.00 83.12 103 GLY A O 1
ATOM 776 N N . LEU A 1 104 ? -22.543 -2.104 6.303 1.00 79.75 104 LEU A N 1
ATOM 777 C CA . LEU A 1 104 ? -21.273 -2.725 6.728 1.00 79.75 104 LEU A CA 1
ATOM 778 C C . LEU A 1 104 ? -21.106 -4.165 6.207 1.00 79.75 104 LEU A C 1
ATOM 780 O O . LEU A 1 104 ? -20.008 -4.559 5.829 1.00 79.75 104 LEU A O 1
ATOM 784 N N . GLN A 1 105 ? -22.191 -4.940 6.152 1.00 80.94 105 GLN A N 1
ATOM 785 C CA . GLN A 1 105 ? -22.142 -6.338 5.718 1.00 80.94 105 GLN A CA 1
ATOM 786 C C . GLN A 1 105 ? -21.817 -6.473 4.225 1.00 80.94 105 GLN A C 1
ATOM 788 O O . GLN A 1 105 ? -20.999 -7.315 3.858 1.00 80.94 105 GLN A O 1
ATOM 793 N N . ALA A 1 106 ? -22.403 -5.631 3.364 1.00 80.75 106 ALA A N 1
ATOM 794 C CA . ALA A 1 106 ? -22.075 -5.655 1.940 1.00 80.75 106 ALA A CA 1
ATOM 795 C C . ALA A 1 106 ? -20.631 -5.215 1.681 1.00 80.75 106 ALA A C 1
ATOM 797 O O . ALA A 1 106 ? -19.995 -5.751 0.780 1.00 80.75 106 ALA A O 1
ATOM 798 N N . LYS A 1 107 ? -20.093 -4.295 2.495 1.00 84.00 107 LYS A N 1
ATOM 799 C CA . LYS A 1 107 ? -18.683 -3.897 2.408 1.00 84.00 107 LYS A CA 1
ATOM 800 C C . LYS A 1 107 ? -17.743 -5.067 2.672 1.00 84.00 107 LYS A C 1
ATOM 802 O O . LYS A 1 107 ? -16.865 -5.303 1.858 1.00 84.00 107 LYS A O 1
ATOM 807 N N . PHE A 1 108 ? -17.996 -5.874 3.704 1.00 85.62 108 PHE A N 1
ATOM 808 C CA . PHE A 1 108 ? -17.178 -7.067 3.947 1.00 85.62 108 PHE A CA 1
ATOM 809 C C . PHE A 1 108 ? -17.187 -8.057 2.775 1.00 85.62 108 PHE A C 1
ATOM 811 O O . PHE A 1 108 ? -16.145 -8.616 2.439 1.00 85.62 108 PHE A O 1
ATOM 818 N N . ILE A 1 109 ? -18.344 -8.269 2.139 1.00 86.75 109 ILE A N 1
ATOM 819 C CA . ILE A 1 109 ? -18.437 -9.152 0.967 1.00 86.75 109 ILE A CA 1
ATOM 820 C C . ILE A 1 109 ? -17.696 -8.540 -0.228 1.00 86.75 109 ILE A C 1
ATOM 822 O O . ILE A 1 109 ? -16.933 -9.239 -0.892 1.00 86.75 109 ILE A O 1
ATOM 826 N N . ALA A 1 110 ? -17.887 -7.244 -0.486 1.00 86.50 110 ALA A N 1
ATOM 827 C CA . ALA A 1 110 ? -17.211 -6.536 -1.570 1.00 86.50 110 ALA A CA 1
ATOM 828 C C . ALA A 1 110 ? -15.683 -6.574 -1.409 1.00 86.50 110 ALA A C 1
ATOM 830 O O . ALA A 1 110 ? -14.984 -6.902 -2.367 1.00 86.50 110 ALA A O 1
ATOM 831 N N . ASP A 1 111 ? -15.178 -6.333 -0.197 1.00 88.94 111 ASP A N 1
ATOM 832 C CA . ASP A 1 111 ? -13.748 -6.382 0.116 1.00 88.94 111 ASP A CA 1
ATOM 833 C C . ASP A 1 111 ? -13.180 -7.790 -0.121 1.00 88.94 111 ASP A C 1
ATOM 835 O O . ASP A 1 111 ? -12.114 -7.941 -0.720 1.00 88.94 111 ASP A O 1
ATOM 839 N N . TYR A 1 112 ? -13.912 -8.837 0.276 1.00 89.62 112 TYR A N 1
ATOM 840 C CA . TYR A 1 112 ? -13.490 -10.223 0.059 1.00 89.62 112 TYR A CA 1
ATOM 841 C C . TYR A 1 112 ? -13.387 -10.575 -1.431 1.00 89.62 112 TYR A C 1
ATOM 843 O O . TYR A 1 112 ? -12.408 -11.189 -1.865 1.00 89.62 112 TYR A O 1
ATOM 851 N N . VAL A 1 113 ? -14.370 -10.157 -2.233 1.00 92.25 113 VAL A N 1
ATOM 852 C CA . VAL A 1 113 ? -14.366 -10.376 -3.686 1.00 92.25 113 VAL A CA 1
ATOM 853 C C . VAL A 1 113 ? -13.225 -9.601 -4.344 1.00 92.25 113 VAL A C 1
ATOM 855 O O . VAL A 1 113 ? -12.462 -10.184 -5.113 1.00 92.25 113 VAL A O 1
ATOM 858 N N . TYR A 1 114 ? -13.062 -8.320 -4.011 1.00 89.94 114 TYR A N 1
ATOM 859 C CA . TYR A 1 114 ? -11.994 -7.470 -4.542 1.00 89.94 114 TYR A CA 1
ATOM 860 C C . TYR A 1 114 ? -10.598 -8.051 -4.267 1.00 89.94 114 TYR A C 1
ATOM 862 O O . TYR A 1 114 ? -9.795 -8.188 -5.195 1.00 89.94 114 TYR A O 1
ATOM 870 N N . VAL A 1 115 ? -10.323 -8.466 -3.024 1.00 92.19 115 VAL A N 1
ATOM 871 C CA . VAL A 1 115 ? -9.036 -9.083 -2.658 1.00 92.19 115 VAL A CA 1
ATOM 872 C C . VAL A 1 115 ? -8.823 -10.393 -3.413 1.00 92.19 115 VAL A C 1
ATOM 874 O O . VAL A 1 115 ? -7.721 -10.646 -3.897 1.00 92.19 115 VAL A O 1
ATOM 877 N N . THR A 1 116 ? -9.872 -11.205 -3.568 1.00 93.62 116 THR A N 1
ATOM 878 C CA . THR A 1 116 ? -9.787 -12.470 -4.311 1.00 93.62 116 THR A CA 1
ATOM 879 C C . THR A 1 116 ? -9.423 -12.230 -5.778 1.00 93.62 116 THR A C 1
ATOM 881 O O . THR A 1 116 ? -8.523 -12.887 -6.298 1.00 93.62 116 THR A O 1
ATOM 884 N N . VAL A 1 117 ? -10.064 -11.260 -6.438 1.00 94.69 117 VAL A N 1
ATOM 885 C CA . VAL A 1 117 ? -9.775 -10.913 -7.839 1.00 94.69 117 VAL A CA 1
ATOM 886 C C . VAL A 1 117 ? -8.334 -10.430 -8.000 1.00 94.69 117 VAL A C 1
ATOM 888 O O . VAL A 1 117 ? -7.629 -10.909 -8.889 1.00 94.69 117 VAL A O 1
ATOM 891 N N . ILE A 1 118 ? -7.865 -9.540 -7.121 1.00 92.94 118 ILE A N 1
ATOM 892 C CA . ILE A 1 118 ? -6.472 -9.073 -7.153 1.00 92.94 118 ILE A CA 1
ATOM 893 C C . ILE A 1 118 ? -5.501 -10.232 -6.971 1.00 92.94 118 ILE A C 1
ATOM 895 O O . ILE A 1 118 ? -4.518 -10.323 -7.702 1.00 92.94 118 ILE A O 1
ATOM 899 N N . PHE A 1 119 ? -5.772 -11.132 -6.027 1.00 93.19 119 PHE A N 1
ATOM 900 C CA . PHE A 1 119 ? -4.897 -12.268 -5.772 1.00 93.19 119 PHE A CA 1
ATOM 901 C C . PHE A 1 119 ? -4.776 -13.183 -6.998 1.00 93.19 119 PHE A C 1
ATOM 903 O O . PHE A 1 119 ? -3.672 -13.590 -7.352 1.00 93.19 119 PHE A O 1
ATOM 910 N N . VAL A 1 120 ? -5.883 -13.445 -7.700 1.00 95.19 120 VAL A N 1
ATOM 911 C CA . VAL A 1 120 ? -5.875 -14.227 -8.947 1.00 95.19 120 VAL A CA 1
ATOM 912 C C . VAL A 1 120 ? -5.040 -13.540 -10.029 1.00 95.19 120 VAL A C 1
ATOM 914 O O . VAL A 1 120 ? -4.193 -14.187 -10.643 1.00 95.19 120 VAL A O 1
ATOM 917 N N . ILE A 1 121 ? -5.227 -12.233 -10.238 1.00 94.31 121 ILE A N 1
ATOM 918 C CA . ILE A 1 121 ? -4.454 -11.465 -11.227 1.00 94.31 121 ILE A CA 1
ATOM 919 C C . ILE A 1 121 ? -2.958 -11.491 -10.887 1.00 94.31 121 ILE A C 1
ATOM 921 O O . ILE A 1 121 ? -2.133 -11.686 -11.778 1.00 94.31 121 ILE A O 1
ATOM 925 N N . LEU A 1 122 ? -2.597 -11.349 -9.608 1.00 91.75 122 LEU A N 1
ATOM 926 C CA . LEU A 1 122 ? -1.205 -11.424 -9.161 1.00 91.75 122 LEU A CA 1
ATOM 927 C C . LEU A 1 122 ? -0.584 -12.795 -9.438 1.00 91.75 122 LEU A C 1
ATOM 929 O O . LEU A 1 122 ? 0.533 -12.857 -9.945 1.00 91.75 122 LEU A O 1
ATOM 933 N N . VAL A 1 123 ? -1.300 -13.887 -9.152 1.00 93.19 123 VAL A N 1
ATOM 934 C CA . VAL A 1 123 ? -0.816 -15.248 -9.437 1.00 93.19 123 VAL A CA 1
ATOM 935 C C . VAL A 1 123 ? -0.598 -15.448 -10.936 1.00 93.19 123 VAL A C 1
ATOM 937 O O . VAL A 1 123 ? 0.434 -15.991 -11.326 1.00 93.19 123 VAL A O 1
ATOM 940 N N . ILE A 1 124 ? -1.524 -14.972 -11.775 1.00 93.25 124 ILE A N 1
ATOM 941 C CA . ILE A 1 124 ? -1.377 -15.033 -13.235 1.00 93.25 124 ILE A CA 1
ATOM 942 C C . ILE A 1 124 ? -0.151 -14.233 -13.680 1.00 93.25 124 ILE A C 1
ATOM 944 O O . ILE A 1 124 ? 0.663 -14.766 -14.420 1.00 93.25 124 ILE A O 1
ATOM 948 N N . CYS A 1 125 ? 0.021 -13.002 -13.192 1.00 88.81 125 CYS A N 1
ATOM 949 C CA . CYS A 1 125 ? 1.151 -12.142 -13.549 1.00 88.81 125 CYS A CA 1
ATOM 950 C C . CYS A 1 125 ? 2.504 -12.763 -13.158 1.00 88.81 125 CYS A C 1
ATOM 952 O O . CYS A 1 125 ? 3.438 -12.796 -13.956 1.00 88.81 125 CYS A O 1
ATOM 954 N N . ILE A 1 126 ? 2.602 -13.324 -11.949 1.00 88.00 126 ILE A N 1
ATOM 955 C CA . ILE A 1 126 ? 3.806 -14.036 -11.498 1.00 88.00 126 ILE A CA 1
ATOM 956 C C . ILE A 1 126 ? 4.070 -15.245 -12.399 1.00 88.00 126 ILE A C 1
ATOM 958 O O . ILE A 1 126 ? 5.206 -15.464 -12.813 1.00 88.00 126 ILE A O 1
ATOM 962 N N . TYR A 1 127 ? 3.034 -16.017 -12.731 1.00 88.62 127 TYR A N 1
ATOM 963 C CA . TYR A 1 127 ? 3.173 -17.178 -13.603 1.00 88.62 127 TYR A CA 1
ATOM 964 C C . TYR A 1 127 ? 3.618 -16.788 -15.019 1.00 88.62 127 TYR A C 1
ATOM 966 O O . TYR A 1 127 ? 4.553 -17.382 -15.550 1.00 88.62 127 TYR A O 1
ATOM 974 N N . THR A 1 128 ? 3.008 -15.771 -15.628 1.00 86.12 128 THR A N 1
ATOM 975 C CA . THR A 1 128 ? 3.381 -15.326 -16.977 1.00 86.12 128 THR A CA 1
ATOM 976 C C . THR A 1 128 ? 4.817 -14.822 -17.020 1.00 86.12 128 THR A C 1
ATOM 978 O O . THR A 1 128 ? 5.575 -15.241 -17.890 1.00 86.12 128 THR A O 1
ATOM 981 N N . VAL A 1 129 ? 5.219 -13.996 -16.049 1.00 83.62 129 VAL A N 1
ATOM 982 C CA . VAL A 1 129 ? 6.564 -13.410 -16.026 1.00 83.62 129 VAL A CA 1
ATOM 983 C C . VAL A 1 129 ? 7.629 -14.471 -15.761 1.00 83.62 129 VAL A C 1
ATOM 985 O O . VAL A 1 129 ? 8.595 -14.525 -16.506 1.00 83.62 129 VAL A O 1
ATOM 988 N N . TYR A 1 130 ? 7.456 -15.323 -14.743 1.00 79.00 130 TYR A N 1
ATOM 989 C CA . TYR A 1 130 ? 8.517 -16.237 -14.296 1.00 79.00 130 TYR A CA 1
ATOM 990 C C . TYR A 1 130 ? 8.510 -17.623 -14.951 1.00 79.00 130 TYR A C 1
ATOM 992 O O . TYR A 1 130 ? 9.495 -18.353 -14.827 1.00 79.00 130 TYR A O 1
ATOM 1000 N N . VAL A 1 131 ? 7.400 -18.035 -15.572 1.00 79.25 131 VAL A N 1
ATOM 1001 C CA . VAL A 1 131 ? 7.253 -19.388 -16.141 1.00 79.25 131 VAL A CA 1
ATOM 1002 C C . VAL A 1 131 ? 7.112 -19.364 -17.659 1.00 79.25 131 VAL A C 1
ATOM 1004 O O . VAL A 1 131 ? 7.655 -20.247 -18.317 1.00 79.25 131 VAL A O 1
ATOM 1007 N N . MET A 1 132 ? 6.388 -18.390 -18.218 1.00 72.94 132 MET A N 1
ATOM 1008 C CA . MET A 1 132 ? 6.076 -18.369 -19.652 1.00 72.94 132 MET A CA 1
ATOM 1009 C C . MET A 1 132 ? 7.035 -17.506 -20.471 1.00 72.94 132 MET A C 1
ATOM 1011 O O . MET A 1 132 ? 7.429 -17.931 -21.554 1.00 72.94 132 MET A O 1
ATOM 1015 N N . GLU A 1 133 ? 7.380 -16.309 -19.989 1.00 69.19 133 GLU A N 1
ATOM 1016 C CA . GLU A 1 133 ? 8.160 -15.344 -20.776 1.00 69.19 133 GLU A CA 1
ATOM 1017 C C . GLU A 1 133 ? 9.619 -15.221 -20.357 1.00 69.19 133 GLU A C 1
ATOM 1019 O O . GLU A 1 133 ? 10.470 -15.011 -21.217 1.00 69.19 133 GLU A O 1
ATOM 1024 N N . SER A 1 134 ? 9.932 -15.303 -19.062 1.00 66.19 134 SER A N 1
ATOM 1025 C CA . SER A 1 134 ? 11.303 -15.107 -18.594 1.00 66.19 134 SER A CA 1
ATOM 1026 C C . SER A 1 134 ? 11.647 -16.033 -17.438 1.00 66.19 134 SER A C 1
ATOM 1028 O O . SER A 1 134 ? 11.015 -16.016 -16.383 1.00 66.19 134 SER A O 1
ATOM 1030 N N . SER A 1 135 ? 12.702 -16.831 -17.597 1.00 78.94 135 SER A N 1
ATOM 1031 C CA . SER A 1 135 ? 13.260 -17.564 -16.456 1.00 78.94 135 SER A CA 1
ATOM 1032 C C . SER A 1 135 ? 13.827 -16.577 -15.427 1.00 78.94 135 SER A C 1
ATOM 1034 O O . SER A 1 135 ? 14.246 -15.468 -15.766 1.00 78.94 135 SER A O 1
ATOM 1036 N N . THR A 1 136 ? 13.916 -16.978 -14.157 1.00 78.25 136 THR A N 1
ATOM 1037 C CA . THR A 1 136 ? 14.548 -16.157 -13.105 1.00 78.25 136 THR A CA 1
ATOM 1038 C C . THR A 1 136 ? 15.973 -15.736 -13.474 1.00 78.25 136 THR A C 1
ATOM 1040 O O . THR A 1 136 ? 16.407 -14.645 -13.101 1.00 78.25 136 THR A O 1
ATOM 1043 N N . THR A 1 137 ? 16.679 -16.566 -14.245 1.00 80.19 137 THR A N 1
ATOM 1044 C CA . THR A 1 137 ? 18.008 -16.265 -14.788 1.00 80.19 137 THR A CA 1
ATOM 1045 C C . THR A 1 137 ? 17.967 -15.145 -15.826 1.00 80.19 137 THR A C 1
ATOM 1047 O O . THR A 1 137 ? 18.773 -14.226 -15.748 1.00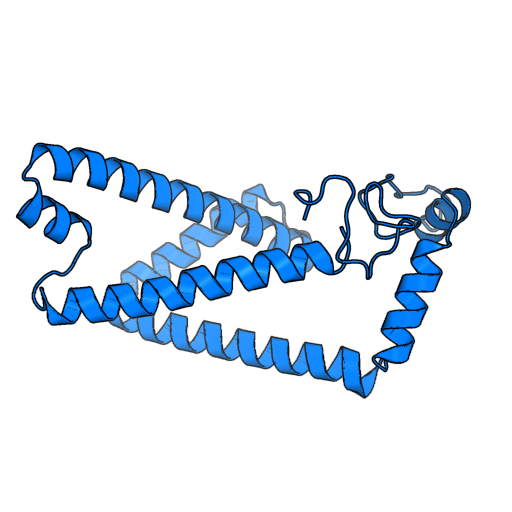 80.19 137 THR A O 1
ATOM 1050 N N . GLU A 1 138 ? 17.001 -15.161 -16.743 1.00 81.25 138 GLU A N 1
ATOM 1051 C CA . GLU A 1 138 ? 16.875 -14.146 -17.798 1.00 81.25 138 GLU A CA 1
ATOM 1052 C C . GLU A 1 138 ? 16.484 -12.784 -17.221 1.00 81.25 138 GLU A C 1
ATOM 1054 O O . GLU A 1 138 ? 17.035 -11.760 -17.620 1.00 81.25 138 GLU A O 1
ATOM 1059 N N . VAL A 1 139 ? 15.605 -12.758 -16.213 1.00 80.56 139 VAL A N 1
ATOM 1060 C CA . VAL A 1 139 ? 15.273 -11.519 -15.488 1.00 80.56 139 VAL A CA 1
ATOM 1061 C C . VAL A 1 139 ? 16.511 -10.954 -14.783 1.00 80.56 139 VAL A C 1
ATOM 1063 O O . VAL A 1 139 ? 16.752 -9.746 -14.809 1.00 80.56 139 VAL A O 1
ATOM 1066 N N . TYR A 1 140 ? 17.321 -11.816 -14.162 1.00 80.31 140 TYR A N 1
ATOM 1067 C CA . TYR A 1 140 ? 18.553 -11.404 -13.490 1.00 80.31 140 TYR A CA 1
ATOM 1068 C C . TYR A 1 140 ? 19.591 -10.846 -14.476 1.00 80.31 140 TYR A C 1
ATOM 1070 O O . TYR A 1 140 ? 20.137 -9.764 -14.245 1.00 80.31 140 TYR A O 1
ATOM 1078 N N . GLU A 1 141 ? 19.826 -11.540 -15.589 1.00 83.06 141 GLU A N 1
ATOM 1079 C CA . GLU A 1 141 ? 20.744 -11.097 -16.645 1.00 83.06 141 GLU A CA 1
ATOM 1080 C C . GLU A 1 141 ? 20.255 -9.813 -17.328 1.00 83.06 141 GLU A C 1
ATOM 1082 O O . GLU A 1 141 ? 21.048 -8.900 -17.582 1.00 83.06 141 GLU A O 1
ATOM 1087 N N . GLY A 1 142 ? 18.946 -9.679 -17.550 1.00 82.00 142 GLY A N 1
ATOM 1088 C CA . GLY A 1 142 ? 18.332 -8.461 -18.074 1.00 82.00 142 GLY A CA 1
ATOM 1089 C C . GLY A 1 142 ? 18.599 -7.254 -17.173 1.00 82.00 142 GLY A C 1
ATOM 1090 O O . GLY A 1 142 ? 19.041 -6.208 -17.648 1.00 82.00 142 GLY A O 1
ATOM 1091 N N . LEU A 1 143 ? 18.438 -7.406 -15.856 1.00 79.38 143 LEU A N 1
ATOM 1092 C CA . LEU A 1 143 ? 18.722 -6.340 -14.887 1.00 79.38 143 LEU A CA 1
ATOM 1093 C C . LEU A 1 143 ? 20.212 -5.966 -14.826 1.00 79.38 143 LEU A C 1
ATOM 1095 O O . LEU A 1 143 ? 20.546 -4.786 -14.671 1.00 79.38 143 LEU A O 1
ATOM 1099 N N . GLN A 1 144 ? 21.119 -6.936 -14.971 1.00 80.00 144 GLN A N 1
ATOM 1100 C CA . GLN A 1 144 ? 22.554 -6.649 -15.092 1.00 80.00 144 GLN A CA 1
ATOM 1101 C C . GLN A 1 144 ? 22.866 -5.878 -16.378 1.00 80.00 144 GLN A C 1
ATOM 1103 O O . GLN A 1 144 ? 23.599 -4.888 -16.347 1.00 80.00 144 GLN A O 1
ATOM 1108 N N . THR A 1 145 ? 22.253 -6.279 -17.490 1.00 81.81 145 THR A N 1
ATOM 1109 C CA . THR A 1 145 ? 22.436 -5.632 -18.792 1.00 81.81 145 THR A CA 1
ATOM 1110 C C . THR A 1 145 ? 21.963 -4.178 -18.746 1.00 81.81 145 THR A C 1
ATOM 1112 O O . THR A 1 145 ? 22.717 -3.279 -19.120 1.00 81.81 145 THR A O 1
ATOM 1115 N N . VAL A 1 146 ? 20.779 -3.922 -18.179 1.00 81.75 146 VAL A N 1
ATOM 1116 C CA . VAL A 1 146 ? 20.218 -2.568 -18.016 1.00 81.75 146 VAL A CA 1
ATOM 1117 C C . VAL A 1 146 ? 21.099 -1.674 -17.136 1.00 81.75 146 VAL A C 1
ATOM 1119 O O . VAL A 1 146 ? 21.212 -0.477 -17.399 1.00 81.75 146 VAL A O 1
ATOM 1122 N N . THR A 1 147 ? 21.776 -2.248 -16.135 1.00 80.25 147 THR A N 1
ATOM 1123 C CA . THR A 1 147 ? 22.737 -1.519 -15.284 1.00 80.25 147 THR A CA 1
ATOM 1124 C C . THR A 1 147 ? 23.944 -1.018 -16.084 1.00 80.25 147 THR A C 1
ATOM 1126 O O . THR A 1 147 ? 24.466 0.059 -15.806 1.00 80.25 147 THR A O 1
ATOM 1129 N N . SER A 1 148 ? 24.391 -1.794 -17.076 1.00 79.06 148 SER A N 1
ATOM 1130 C CA . SER A 1 148 ? 25.582 -1.489 -17.880 1.00 79.06 148 SER A CA 1
ATOM 1131 C C . SER A 1 148 ? 25.351 -0.446 -18.980 1.00 79.06 148 SER A C 1
ATOM 1133 O O . SER A 1 148 ? 26.314 0.017 -19.595 1.00 79.06 148 SER A O 1
ATOM 1135 N N . TYR A 1 149 ? 24.096 -0.067 -19.242 1.00 81.56 149 TYR A N 1
ATOM 1136 C CA . TYR A 1 149 ? 23.782 0.899 -20.288 1.00 81.56 149 TYR A CA 1
ATOM 1137 C C . TYR A 1 149 ? 24.248 2.310 -19.937 1.00 81.56 149 TYR A C 1
ATOM 1139 O O .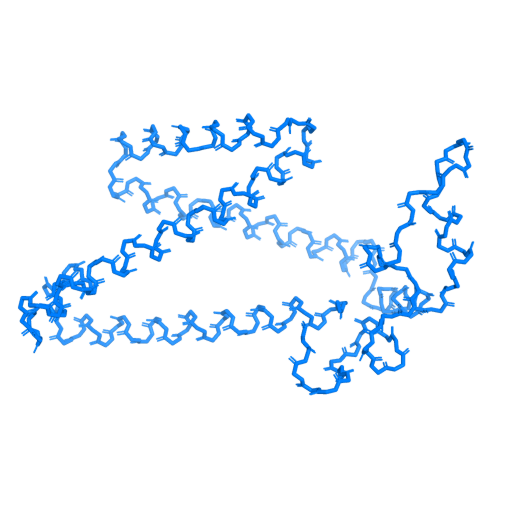 TYR A 1 149 ? 24.098 2.803 -18.821 1.00 81.56 149 TYR A O 1
ATOM 1147 N N . THR A 1 150 ? 24.810 2.974 -20.942 1.00 80.62 150 THR A N 1
ATOM 1148 C CA . THR A 1 150 ? 25.210 4.382 -20.859 1.00 80.62 150 THR A CA 1
ATOM 1149 C C . THR A 1 150 ? 24.022 5.303 -21.125 1.00 80.62 150 THR A C 1
ATOM 1151 O O . THR A 1 150 ? 23.090 4.938 -21.843 1.00 80.62 150 THR A O 1
ATOM 1154 N N . GLU A 1 151 ? 24.072 6.538 -20.619 1.00 76.19 151 GLU A N 1
ATOM 1155 C CA . GLU A 1 151 ? 22.997 7.524 -20.825 1.00 76.19 151 GLU A CA 1
ATOM 1156 C C . GLU A 1 151 ? 22.691 7.765 -22.314 1.00 76.19 151 GLU A C 1
ATOM 1158 O O . GLU A 1 151 ? 21.532 7.904 -22.690 1.00 76.19 151 GLU A O 1
ATOM 1163 N N . ALA A 1 152 ? 23.707 7.717 -23.184 1.00 77.44 152 ALA A N 1
ATOM 1164 C CA . ALA A 1 152 ? 23.543 7.852 -24.634 1.00 77.44 152 ALA A CA 1
ATOM 1165 C C . ALA A 1 152 ? 22.791 6.676 -25.290 1.00 77.44 152 ALA A C 1
ATOM 1167 O O . ALA A 1 152 ? 22.208 6.827 -26.363 1.00 77.44 152 ALA A O 1
ATOM 1168 N N . GLN A 1 153 ? 22.824 5.489 -24.681 1.00 80.12 153 GLN A N 1
ATOM 1169 C CA . GLN A 1 153 ? 22.035 4.340 -25.130 1.00 80.12 153 GLN A CA 1
ATOM 1170 C C . GLN A 1 153 ? 20.605 4.437 -24.598 1.00 80.12 153 GLN A C 1
ATOM 1172 O O . GLN A 1 153 ? 19.662 4.198 -25.347 1.00 80.12 153 GLN A O 1
ATOM 1177 N N . CYS A 1 154 ? 20.437 4.879 -23.350 1.00 79.38 154 CYS A N 1
ATOM 1178 C CA . CYS A 1 154 ? 19.125 5.117 -22.758 1.00 79.38 154 CYS A CA 1
ATOM 1179 C C . CYS A 1 154 ? 18.322 6.162 -23.544 1.00 79.38 154 CYS A C 1
ATOM 1181 O O . CYS A 1 154 ? 17.174 5.911 -23.900 1.00 79.38 154 CYS A O 1
ATOM 1183 N N . THR A 1 155 ? 18.932 7.289 -23.919 1.00 76.62 155 THR A N 1
ATOM 1184 C CA . THR A 1 155 ? 18.255 8.315 -24.732 1.00 76.62 155 THR A CA 1
ATOM 1185 C C . THR A 1 155 ? 17.814 7.801 -26.100 1.00 76.62 155 THR A C 1
ATOM 1187 O O . THR A 1 155 ? 16.796 8.261 -26.606 1.00 76.62 155 THR A O 1
ATOM 1190 N N . ARG A 1 156 ? 18.518 6.817 -26.678 1.00 79.25 156 ARG A N 1
ATOM 1191 C CA . ARG A 1 156 ? 18.099 6.147 -27.921 1.00 79.25 156 ARG A CA 1
ATOM 1192 C C . ARG A 1 156 ? 16.958 5.157 -27.713 1.00 79.25 156 ARG A C 1
ATOM 1194 O O . ARG A 1 156 ? 16.106 5.051 -28.586 1.00 79.25 156 ARG A O 1
ATOM 1201 N N . PHE A 1 157 ? 16.934 4.430 -26.597 1.00 80.75 157 PHE A N 1
ATOM 1202 C CA . PHE A 1 157 ? 15.864 3.469 -26.311 1.00 80.75 157 PHE A CA 1
ATOM 1203 C C . PHE A 1 157 ? 14.526 4.143 -25.993 1.00 80.75 157 PHE A C 1
ATOM 1205 O O . PHE A 1 157 ? 13.483 3.603 -26.343 1.00 80.75 157 PHE A O 1
ATOM 1212 N N . PHE A 1 158 ? 14.550 5.327 -25.379 1.00 78.56 158 PHE A N 1
ATOM 1213 C CA . PHE A 1 158 ? 13.351 6.122 -25.082 1.00 78.56 158 PHE A CA 1
ATOM 1214 C C . PHE A 1 158 ? 13.149 7.281 -26.074 1.00 78.56 158 PHE A C 1
ATOM 1216 O O . PHE A 1 158 ? 12.609 8.327 -25.704 1.00 78.56 158 PHE A O 1
ATOM 1223 N N . ALA A 1 159 ? 13.624 7.125 -27.312 1.00 79.31 159 ALA A N 1
ATOM 1224 C CA . ALA A 1 159 ? 13.372 8.073 -28.392 1.00 79.31 159 ALA A CA 1
ATOM 1225 C C . ALA A 1 159 ? 12.057 7.759 -29.110 1.00 79.31 159 ALA A C 1
ATOM 1227 O O . ALA A 1 159 ? 11.753 6.597 -29.381 1.00 79.31 159 ALA A O 1
ATOM 1228 N N . ASP A 1 160 ? 11.300 8.805 -29.437 1.00 76.50 160 ASP A N 1
ATOM 1229 C CA . ASP A 1 160 ? 10.162 8.704 -30.350 1.00 76.50 160 ASP A CA 1
ATOM 1230 C C . ASP A 1 160 ? 10.622 8.381 -31.783 1.00 76.50 160 ASP A C 1
ATOM 1232 O O . ASP A 1 160 ? 11.808 8.506 -32.114 1.00 76.50 160 ASP A O 1
ATOM 1236 N N . GLN A 1 161 ? 9.682 8.049 -32.672 1.00 71.38 161 GLN A N 1
ATOM 1237 C CA . GLN A 1 161 ? 9.952 7.849 -34.104 1.00 71.38 161 GLN A CA 1
ATOM 1238 C C . GLN A 1 161 ? 10.580 9.089 -34.771 1.00 71.38 161 GLN A C 1
ATOM 1240 O O . GLN A 1 161 ? 11.334 8.948 -35.733 1.00 71.38 161 GLN A O 1
ATOM 1245 N N . ASP A 1 162 ? 10.345 10.278 -34.208 1.00 73.19 162 ASP A N 1
ATOM 1246 C CA . ASP A 1 162 ? 10.917 11.558 -34.645 1.00 73.19 162 ASP A CA 1
ATOM 1247 C C . ASP A 1 162 ? 12.304 11.866 -34.036 1.00 73.19 162 ASP A C 1
ATOM 1249 O O . ASP A 1 162 ? 12.885 12.920 -34.299 1.00 73.19 162 ASP A O 1
ATOM 1253 N N . GLY A 1 163 ? 12.864 10.967 -33.216 1.00 70.25 163 GLY A N 1
ATOM 1254 C CA . GLY A 1 163 ? 14.207 11.098 -32.634 1.00 70.25 163 GLY A CA 1
ATOM 1255 C C . GLY A 1 163 ? 14.304 11.975 -31.378 1.00 70.25 163 GLY A C 1
ATOM 1256 O O . GLY A 1 163 ? 15.402 12.161 -30.852 1.00 70.25 163 GLY A O 1
ATOM 1257 N N . ASN A 1 164 ? 13.181 12.484 -30.865 1.00 77.06 164 ASN A N 1
ATOM 1258 C CA . ASN A 1 164 ? 13.130 13.196 -29.586 1.00 77.06 164 ASN A CA 1
ATOM 1259 C C . ASN A 1 164 ? 13.095 12.188 -28.426 1.00 77.06 164 ASN A C 1
ATOM 1261 O O . ASN A 1 164 ? 12.204 11.344 -28.367 1.00 77.06 164 ASN A O 1
ATOM 1265 N N . SER A 1 165 ? 14.056 12.263 -27.500 1.00 74.62 165 SER A N 1
ATOM 1266 C CA . SER A 1 165 ? 14.106 11.376 -26.331 1.00 74.62 165 SER A CA 1
ATOM 1267 C C . SER A 1 165 ? 13.236 11.887 -25.186 1.00 74.62 165 SER A C 1
ATOM 1269 O O . SER A 1 165 ? 13.450 13.004 -24.717 1.00 74.62 165 SER A O 1
ATOM 1271 N N . PHE A 1 166 ? 12.350 11.041 -24.660 1.00 77.06 166 PHE A N 1
ATOM 1272 C CA . PHE A 1 166 ? 11.606 11.301 -23.417 1.00 77.06 166 PHE A CA 1
ATOM 1273 C C . PHE A 1 166 ? 12.363 10.840 -22.161 1.00 77.06 166 PHE A C 1
ATOM 1275 O O . PHE A 1 166 ? 11.810 10.849 -21.063 1.00 77.06 166 PHE A O 1
ATOM 1282 N N . TYR A 1 167 ? 13.619 10.406 -22.320 1.00 75.56 167 TYR A N 1
ATOM 1283 C CA . TYR A 1 167 ? 14.456 9.934 -21.224 1.00 75.56 167 TYR A CA 1
ATOM 1284 C C . TYR A 1 167 ? 14.829 11.076 -20.281 1.00 75.56 167 TYR A C 1
ATOM 1286 O O . TYR A 1 167 ? 15.512 12.022 -20.669 1.00 75.56 167 TYR A O 1
ATOM 1294 N N . GLU A 1 168 ? 14.450 10.923 -19.019 1.00 71.94 168 GLU A N 1
ATOM 1295 C CA . GLU A 1 168 ? 14.880 11.787 -17.931 1.00 71.94 168 GLU A CA 1
ATOM 1296 C C . GLU A 1 168 ? 15.693 10.953 -16.922 1.00 71.94 168 GLU A C 1
ATOM 1298 O O . GLU A 1 168 ? 15.210 9.909 -16.457 1.00 71.94 168 GLU A O 1
ATOM 1303 N N . PRO A 1 169 ? 16.939 11.355 -16.593 1.00 65.50 169 PRO A N 1
ATOM 1304 C CA . PRO A 1 169 ? 17.784 10.610 -15.665 1.00 65.50 169 PRO A CA 1
ATOM 1305 C C . PRO A 1 169 ? 17.092 10.401 -14.310 1.00 65.50 169 PRO A C 1
ATOM 1307 O O . PRO A 1 169 ? 16.686 11.355 -13.652 1.00 65.50 169 PRO A O 1
ATOM 1310 N N . GLY A 1 170 ? 16.962 9.142 -13.882 1.00 65.38 170 GLY A N 1
ATOM 1311 C CA . GLY A 1 170 ? 16.354 8.770 -12.597 1.00 65.38 170 GLY A CA 1
ATOM 1312 C C . GLY A 1 170 ? 14.837 8.527 -12.610 1.00 65.38 170 GLY A C 1
ATOM 1313 O O . GLY A 1 170 ? 14.323 7.998 -11.626 1.00 65.38 170 GLY A O 1
ATOM 1314 N N . GLN A 1 171 ? 14.133 8.842 -13.703 1.00 69.56 171 GLN A N 1
ATOM 1315 C CA . GLN A 1 171 ? 12.710 8.499 -13.890 1.00 69.56 171 GLN A CA 1
ATOM 1316 C C . GLN A 1 171 ? 12.527 7.099 -14.495 1.00 69.56 171 GLN A C 1
ATOM 1318 O O . GLN A 1 171 ? 11.603 6.372 -14.135 1.00 69.56 171 GLN A O 1
ATOM 1323 N N . TYR A 1 172 ? 13.436 6.701 -15.388 1.00 73.00 172 TYR A N 1
ATOM 1324 C CA . TYR A 1 172 ? 13.370 5.434 -16.115 1.00 73.00 172 TYR A CA 1
ATOM 1325 C C . TYR A 1 172 ? 14.425 4.445 -15.613 1.00 73.00 172 TYR A C 1
ATOM 1327 O O . TYR A 1 172 ? 15.531 4.833 -15.238 1.00 73.00 172 TYR A O 1
ATOM 1335 N N . ALA A 1 173 ? 14.098 3.151 -15.637 1.00 71.88 173 ALA A N 1
ATOM 1336 C CA . ALA A 1 173 ? 15.028 2.080 -15.284 1.00 71.88 173 ALA A CA 1
ATOM 1337 C C . ALA A 1 173 ? 16.037 1.847 -16.423 1.00 71.88 173 ALA A C 1
ATOM 1339 O O . ALA A 1 173 ? 15.877 0.928 -17.225 1.00 71.88 173 ALA A O 1
ATOM 1340 N N . CYS A 1 174 ? 17.046 2.714 -16.531 1.00 75.81 174 CYS A N 1
ATOM 1341 C CA . CYS A 1 174 ? 18.128 2.582 -17.502 1.00 75.81 174 CYS A CA 1
ATOM 1342 C C . CYS A 1 174 ? 19.438 3.165 -16.967 1.00 75.81 174 CYS A C 1
ATOM 1344 O O . CYS A 1 174 ? 19.465 4.282 -16.457 1.00 75.81 174 CYS A O 1
ATOM 1346 N N . GLY A 1 175 ? 20.520 2.391 -17.072 1.00 78.88 175 GLY A N 1
ATOM 1347 C CA . GLY A 1 175 ? 21.822 2.737 -16.511 1.00 78.88 175 GLY A CA 1
ATOM 1348 C C . GLY A 1 175 ? 21.927 2.491 -15.005 1.00 78.88 175 GLY A C 1
ATOM 1349 O O . GLY A 1 175 ? 21.015 1.956 -14.369 1.00 78.88 175 GLY A O 1
ATOM 1350 N N . ALA A 1 176 ? 23.078 2.849 -14.437 1.00 75.31 176 ALA A N 1
ATOM 1351 C CA . ALA A 1 176 ? 23.401 2.617 -13.033 1.00 75.31 176 ALA A CA 1
ATOM 1352 C C . ALA A 1 176 ? 22.479 3.400 -12.082 1.00 75.31 176 ALA A C 1
ATOM 1354 O O . ALA A 1 176 ? 22.296 4.607 -12.228 1.00 75.31 176 ALA A O 1
ATOM 1355 N N . VAL A 1 177 ? 21.949 2.725 -11.058 1.00 74.81 177 VAL A N 1
ATOM 1356 C CA . VAL A 1 177 ? 21.095 3.345 -10.036 1.00 74.81 177 VAL A CA 1
ATOM 1357 C C . VAL A 1 177 ? 21.947 4.169 -9.063 1.00 74.81 177 VAL A C 1
ATOM 1359 O O . VAL A 1 177 ? 22.763 3.589 -8.335 1.00 74.81 177 VAL A O 1
ATOM 1362 N N . PRO A 1 178 ? 21.741 5.496 -8.968 1.00 71.50 178 PRO A N 1
ATOM 1363 C CA . PRO A 1 178 ? 22.472 6.333 -8.026 1.00 71.50 178 PRO A CA 1
ATOM 1364 C C . PRO A 1 178 ? 22.228 5.873 -6.583 1.00 71.50 178 PRO A C 1
ATOM 1366 O O . PRO A 1 178 ? 21.089 5.744 -6.140 1.00 71.50 178 PRO A O 1
ATOM 1369 N N . GLY A 1 179 ? 23.307 5.613 -5.845 1.00 70.25 179 GLY A N 1
ATOM 1370 C CA . GLY A 1 179 ? 23.250 5.180 -4.447 1.00 70.25 179 GLY A CA 1
ATOM 1371 C C . GLY A 1 179 ? 23.297 3.667 -4.236 1.00 70.25 179 GLY A C 1
ATOM 1372 O O . GLY A 1 179 ? 23.731 3.245 -3.176 1.00 70.25 179 GLY A O 1
ATOM 1373 N N . ASN A 1 180 ? 22.988 2.820 -5.217 1.00 73.19 180 ASN A N 1
ATOM 1374 C CA . ASN A 1 180 ? 23.136 1.370 -5.036 1.00 73.19 180 ASN A CA 1
ATOM 1375 C C . ASN A 1 180 ? 24.606 0.926 -5.148 1.00 73.19 180 ASN A C 1
ATOM 1377 O O . ASN A 1 180 ? 25.380 1.485 -5.929 1.00 73.19 180 ASN A O 1
ATOM 1381 N N . LYS A 1 181 ? 25.008 -0.107 -4.391 1.00 71.69 181 LYS A N 1
ATOM 1382 C CA . LYS A 1 181 ? 26.333 -0.734 -4.540 1.00 71.69 181 LYS A CA 1
ATOM 1383 C C . LYS A 1 181 ? 26.512 -1.189 -5.994 1.00 71.69 181 LYS A C 1
ATOM 1385 O O . LYS A 1 181 ? 25.695 -1.955 -6.499 1.00 71.69 181 LYS A O 1
ATOM 1390 N N . GLU A 1 182 ? 27.560 -0.684 -6.647 1.00 71.25 182 GLU A N 1
ATOM 1391 C CA . GLU A 1 182 ? 27.869 -0.935 -8.069 1.00 71.25 182 GLU A CA 1
ATOM 1392 C C . GLU A 1 182 ? 26.763 -0.475 -9.044 1.00 71.25 182 GLU A C 1
ATOM 1394 O O . GLU A 1 182 ? 26.726 -0.906 -10.191 1.00 71.25 182 GLU A O 1
ATOM 1399 N N . GLY A 1 183 ? 25.839 0.389 -8.605 1.00 70.88 183 GLY A N 1
ATOM 1400 C CA . GLY A 1 183 ? 24.719 0.853 -9.428 1.00 70.88 183 GLY A CA 1
ATOM 1401 C C . GLY A 1 183 ? 23.674 -0.221 -9.750 1.00 70.88 183 GLY A C 1
ATOM 1402 O O . GLY A 1 183 ? 22.778 0.030 -10.550 1.00 70.88 183 GLY A O 1
ATOM 1403 N N . SER A 1 184 ? 23.772 -1.406 -9.140 1.00 76.19 184 SER A N 1
ATOM 1404 C CA . SER A 1 184 ? 22.946 -2.574 -9.466 1.00 76.19 184 SER A CA 1
ATOM 1405 C C . SER A 1 184 ? 21.477 -2.406 -9.060 1.00 76.19 184 SER A C 1
ATOM 1407 O O . SER A 1 184 ? 21.179 -1.905 -7.977 1.00 76.19 184 SER A O 1
ATOM 1409 N N . TYR A 1 185 ? 20.546 -2.919 -9.870 1.00 74.44 185 TYR A N 1
ATOM 1410 C CA . TYR A 1 185 ? 19.115 -3.017 -9.522 1.00 74.44 185 TYR A CA 1
ATOM 1411 C C . TYR A 1 185 ? 18.781 -4.174 -8.561 1.00 74.44 185 TYR A C 1
ATOM 1413 O O . TYR A 1 185 ? 17.665 -4.228 -8.035 1.00 74.44 185 TYR A O 1
ATOM 1421 N N . VAL A 1 186 ? 19.727 -5.096 -8.339 1.00 75.62 186 VAL A N 1
ATOM 1422 C CA . VAL A 1 186 ? 19.518 -6.342 -7.576 1.00 75.62 186 VAL A CA 1
ATOM 1423 C C . VAL A 1 186 ? 20.090 -6.257 -6.156 1.00 75.62 186 VAL A C 1
ATOM 1425 O O . VAL A 1 186 ? 19.754 -7.059 -5.287 1.00 75.62 186 VAL A O 1
ATOM 1428 N N . THR A 1 187 ? 20.951 -5.275 -5.884 1.00 73.69 187 THR A N 1
ATOM 1429 C CA . THR A 1 187 ? 21.561 -5.127 -4.560 1.00 73.69 187 THR A CA 1
ATOM 1430 C C . THR A 1 187 ? 20.564 -4.615 -3.521 1.00 73.69 187 THR A C 1
ATOM 1432 O O . THR A 1 187 ? 19.784 -3.697 -3.767 1.00 73.69 187 THR A O 1
ATOM 1435 N N . MET A 1 188 ? 20.641 -5.178 -2.314 1.00 69.56 188 MET A N 1
ATOM 1436 C CA . MET A 1 188 ? 19.981 -4.633 -1.120 1.00 69.56 188 MET A CA 1
ATOM 1437 C C . MET A 1 188 ? 20.871 -3.631 -0.366 1.00 69.56 188 MET A C 1
ATOM 1439 O O . MET A 1 188 ? 20.438 -3.042 0.620 1.00 69.56 188 MET A O 1
ATOM 1443 N N . LEU A 1 189 ? 22.118 -3.444 -0.812 1.00 66.81 189 LEU A N 1
ATOM 1444 C CA . LEU A 1 189 ? 23.073 -2.508 -0.225 1.00 66.81 189 LEU A CA 1
ATOM 1445 C C . LEU A 1 189 ? 23.036 -1.188 -1.003 1.00 66.81 189 LEU A C 1
ATOM 1447 O O . LEU A 1 189 ? 23.569 -1.111 -2.111 1.00 66.81 189 LEU A O 1
ATOM 1451 N N . SER A 1 190 ? 22.428 -0.167 -0.400 1.00 66.50 190 SER A N 1
ATOM 1452 C CA . SER A 1 190 ? 22.461 1.22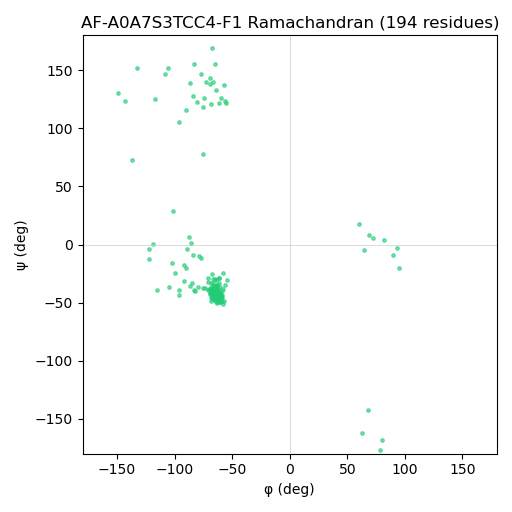7 -0.860 1.00 66.50 190 SER A CA 1
ATOM 1453 C C . SER A 1 190 ? 23.377 2.071 0.037 1.00 66.50 190 SER A C 1
ATOM 1455 O O . SER A 1 190 ? 23.593 1.755 1.214 1.00 66.50 190 SER A O 1
ATOM 1457 N N . SER A 1 191 ? 23.965 3.125 -0.522 1.00 58.09 191 SER A N 1
ATOM 1458 C CA . SER A 1 191 ? 24.901 4.017 0.144 1.00 58.09 191 SER A CA 1
ATOM 1459 C C . SER A 1 191 ? 24.194 4.693 1.319 1.00 58.09 191 SER A C 1
ATOM 1461 O O . SER A 1 191 ? 23.140 5.309 1.190 1.00 58.09 191 SER A O 1
ATOM 1463 N N . GLY A 1 192 ? 24.749 4.501 2.517 1.00 57.81 192 GLY A N 1
ATOM 1464 C CA . GLY A 1 192 ? 24.187 5.020 3.765 1.00 57.81 192 GLY A CA 1
ATOM 1465 C C . GLY A 1 192 ? 23.255 4.072 4.528 1.00 57.81 192 GLY A C 1
ATOM 1466 O O . GLY A 1 192 ? 22.826 4.444 5.614 1.00 57.81 192 GLY A O 1
ATOM 1467 N N . GLY A 1 193 ? 22.947 2.865 4.026 1.00 53.81 193 GLY A N 1
ATOM 1468 C CA . GLY A 1 193 ? 22.243 1.804 4.779 1.00 53.81 193 GLY A CA 1
ATOM 1469 C C . GLY A 1 193 ? 20.797 2.104 5.214 1.00 53.81 193 GLY A C 1
ATOM 1470 O O . GLY A 1 193 ? 20.138 1.228 5.764 1.00 53.81 193 GLY A O 1
ATOM 1471 N N . ALA A 1 194 ? 20.311 3.322 4.963 1.00 53.00 194 ALA A N 1
ATOM 1472 C CA . ALA A 1 194 ? 18.984 3.817 5.326 1.00 53.00 194 ALA A CA 1
ATOM 1473 C C . ALA A 1 194 ? 18.164 4.298 4.112 1.00 53.00 194 ALA A C 1
ATOM 1475 O O . ALA A 1 194 ? 17.013 4.693 4.278 1.00 53.00 194 ALA A O 1
ATOM 1476 N N . MET A 1 195 ? 18.747 4.287 2.906 1.00 51.59 195 MET A N 1
ATOM 1477 C CA . MET A 1 195 ? 18.014 4.520 1.659 1.00 51.59 195 MET A CA 1
ATOM 1478 C C . MET A 1 195 ? 17.515 3.182 1.115 1.00 51.59 195 MET A C 1
ATOM 1480 O O . MET A 1 195 ? 18.319 2.317 0.760 1.00 51.59 195 MET A O 1
ATOM 1484 N N . PHE A 1 196 ? 16.194 3.035 1.072 1.00 48.66 196 PHE A N 1
ATOM 1485 C CA . PHE A 1 196 ? 15.466 1.908 0.495 1.00 48.66 196 PHE A CA 1
ATOM 1486 C C . PHE A 1 196 ? 14.664 2.383 -0.718 1.00 48.66 196 PHE A C 1
ATOM 1488 O O . PHE A 1 196 ? 14.133 3.515 -0.657 1.00 48.66 196 PHE A O 1
#